Protein AF-A0AAN7YLG2-F1 (afdb_monomer)

Mean predicted aligned error: 19.2 Å

pLDDT: mean 77.47, std 20.06, range [34.66, 98.75]

Nearest PDB structures (foldseek):
  4ilo-assembly1_A  TM=5.551E-01  e=2.931E+00  Chlamydia trachomatis L2/434/Bu

Solvent-accessible surface area (backbone atoms only — not comparable to full-atom values): 15459 Å² total; per-residue (Å²): 133,87,78,90,86,78,90,78,84,81,77,83,76,79,80,82,81,79,81,80,80,81,82,79,80,79,80,84,79,82,72,85,85,77,83,86,80,83,92,84,79,81,92,75,80,91,76,75,97,70,80,76,79,64,82,71,73,72,73,70,76,74,70,76,75,78,56,57,77,83,60,94,83,73,70,44,75,84,63,73,81,58,55,71,70,58,52,49,56,44,71,73,31,65,69,59,50,52,51,41,60,69,34,84,91,46,34,61,68,35,60,55,50,46,47,66,59,45,50,60,54,50,52,50,50,51,53,49,51,53,50,51,52,53,51,50,54,49,52,52,49,51,50,53,53,52,50,54,51,50,53,53,50,51,51,51,52,51,52,50,52,52,49,51,51,52,51,49,60,67,43,46,66,72,30,74,66,41,46,47,52,52,50,53,49,56,30,53,54,37,52,51,49,45,51,46,56,51,50,52,61,65,68,68,68,74,89,73,52,73,66,57,52,57,52,46,52,54,50,50,54,53,50,50,52,52,33,50,55,44,49,54,50,47,53,36,44,78,71,58,73,57,66,98,78,129

InterPro domains:
  IPR009851 Modifier of rudimentary, Modr [PF07200] (80-225)
  IPR009851 Modifier of rudimentary, Modr [PS51314] (157-246)
  IPR037202 ESCRT assembly domain [SSF140111] (173-238)

Radius of gyration: 52.32 Å; Cα contacts (8 Å, |Δi|>4): 58; chains: 1; bounding box: 129×68×136 Å

Sequence (246 aa):
MSSSPGAGYQRAAPPPPPPPPPPPPPPKTSGPPLPPPTPGIHLHEAPELDASPAPRYEQQQHRPLQTPSIEPSWLPICLKDKNTADLHALLQTPELQVALLSNPKTTHPAIIASQTTFQPMVDTNISLSTTLLTQEQHLSRLRQETQSRLLSLKALEQQHRSKLSETENALSAFSPMALYQRLSAGVQEQENLVRGLEESWLQEGGVATEREVGEWVRRVRKEAGVEFLRREGLERWDEGRVGGWR

Structure (mmCIF, N/CA/C/O backbone):
data_AF-A0AAN7YLG2-F1
#
_entry.id   AF-A0AAN7YLG2-F1
#
loop_
_atom_site.group_PDB
_atom_site.id
_atom_site.type_symbol
_atom_site.label_atom_id
_atom_site.label_alt_id
_atom_site.label_comp_id
_atom_site.label_asym_id
_atom_site.label_entity_id
_atom_site.label_seq_id
_atom_site.pdbx_PDB_ins_code
_atom_site.Cartn_x
_atom_site.Cartn_y
_atom_site.Cartn_z
_atom_site.occupancy
_atom_site.B_iso_or_equiv
_atom_site.auth_seq_id
_atom_site.auth_comp_id
_atom_site.auth_asym_id
_atom_site.auth_atom_id
_atom_site.pdbx_PDB_model_num
ATOM 1 N N . MET A 1 1 ? -81.639 52.646 -5.144 1.00 38.78 1 MET A N 1
ATOM 2 C CA . MET A 1 1 ? -80.571 52.327 -6.116 1.00 38.78 1 MET A CA 1
ATOM 3 C C . MET A 1 1 ? -79.289 52.281 -5.299 1.00 38.78 1 MET A C 1
ATOM 5 O O . MET A 1 1 ? -78.914 53.312 -4.769 1.00 38.78 1 MET A O 1
ATOM 9 N N . SER A 1 2 ? -78.938 51.097 -4.790 1.00 40.25 2 SER A N 1
ATOM 10 C CA . SER A 1 2 ? -77.859 50.238 -5.333 1.00 40.25 2 SER A CA 1
ATOM 11 C C . SER A 1 2 ? -76.475 50.836 -5.043 1.00 40.25 2 SER A C 1
ATOM 13 O O . SER A 1 2 ? -76.264 51.990 -5.367 1.00 40.25 2 SER A O 1
ATOM 15 N N . SER A 1 3 ? -75.458 50.174 -4.500 1.00 39.25 3 SER A N 1
ATOM 16 C CA . SER A 1 3 ? -75.258 48.841 -3.932 1.00 39.25 3 SER A CA 1
ATOM 17 C C . SER A 1 3 ? -73.885 48.868 -3.242 1.00 39.25 3 SER A C 1
ATOM 19 O O . SER A 1 3 ? -72.936 49.366 -3.831 1.00 39.25 3 SER A O 1
ATOM 21 N N . SER A 1 4 ? -73.808 48.245 -2.066 1.00 44.00 4 SER A N 1
ATOM 22 C CA . SER A 1 4 ? -72.697 47.439 -1.535 1.00 44.00 4 SER A CA 1
ATOM 23 C C . SER A 1 4 ? -71.271 47.985 -1.270 1.00 44.00 4 SER A C 1
ATOM 25 O O . SER A 1 4 ? -70.846 48.995 -1.818 1.00 44.00 4 SER A O 1
ATOM 27 N N . PRO A 1 5 ? -70.538 47.284 -0.371 1.00 52.34 5 PRO A N 1
ATOM 28 C CA . PRO A 1 5 ? -69.480 47.809 0.490 1.00 52.34 5 PRO A CA 1
ATOM 29 C C . PRO A 1 5 ? -68.118 47.141 0.208 1.00 52.34 5 PRO A C 1
ATOM 31 O O . PRO A 1 5 ? -67.983 46.345 -0.717 1.00 52.34 5 PRO A O 1
ATOM 34 N N . GLY A 1 6 ? -67.140 47.358 1.091 1.00 39.44 6 GLY A N 1
ATOM 35 C CA . GLY A 1 6 ? -66.139 46.327 1.375 1.00 39.44 6 GLY A CA 1
ATOM 36 C C . GLY A 1 6 ? -64.708 46.825 1.360 1.00 39.44 6 GLY A C 1
ATOM 37 O O . GLY A 1 6 ? -64.084 46.948 0.312 1.00 39.44 6 GLY A O 1
ATOM 38 N N . ALA A 1 7 ? -64.186 47.050 2.563 1.00 47.12 7 ALA A N 1
ATOM 39 C CA . ALA A 1 7 ? -62.771 47.210 2.839 1.00 47.12 7 ALA A CA 1
ATOM 40 C C . ALA A 1 7 ? -61.975 46.012 2.287 1.00 47.12 7 ALA A C 1
ATOM 42 O O . ALA A 1 7 ? -62.089 44.887 2.774 1.00 47.12 7 ALA A O 1
ATOM 43 N N . GLY A 1 8 ? -61.171 46.271 1.257 1.00 40.06 8 GLY A N 1
ATOM 44 C CA . GLY A 1 8 ? -60.186 45.339 0.732 1.00 40.06 8 GLY A CA 1
ATOM 45 C C . GLY A 1 8 ? -58.906 45.408 1.556 1.00 40.06 8 GLY A C 1
ATOM 46 O O . GLY A 1 8 ? -58.161 46.381 1.491 1.00 40.06 8 GLY A O 1
ATOM 47 N N . TYR A 1 9 ? -58.666 44.356 2.329 1.00 43.31 9 TYR A N 1
ATOM 48 C CA . TYR A 1 9 ? -57.407 44.048 2.992 1.00 43.31 9 TYR A CA 1
ATOM 49 C C . TYR A 1 9 ? -56.236 44.055 1.992 1.00 43.31 9 TYR A C 1
ATOM 51 O O . TYR A 1 9 ? -56.159 43.176 1.135 1.00 43.31 9 TYR A O 1
ATOM 59 N N . GLN A 1 10 ? -55.267 44.959 2.151 1.00 44.00 10 GLN A N 1
ATOM 60 C CA . GLN A 1 10 ? -53.899 44.715 1.683 1.00 44.00 10 GLN A CA 1
ATOM 61 C C . GLN A 1 10 ? -53.003 44.450 2.890 1.00 44.00 10 GLN A C 1
ATOM 63 O O . GLN A 1 10 ? -52.549 45.335 3.608 1.00 44.00 10 GLN A O 1
ATOM 68 N N . ARG A 1 11 ? -52.832 43.151 3.117 1.00 40.72 11 ARG A N 1
ATOM 69 C CA . ARG A 1 11 ? -51.925 42.507 4.058 1.00 40.72 11 ARG A CA 1
ATOM 70 C C . ARG A 1 11 ? -50.499 43.010 3.816 1.00 40.72 11 ARG A C 1
ATOM 72 O O . ARG A 1 11 ? -49.947 42.790 2.741 1.00 40.72 11 ARG A O 1
ATOM 79 N N . ALA A 1 12 ? -49.916 43.658 4.821 1.00 49.72 12 ALA A N 1
ATOM 80 C CA . ALA A 1 12 ? -48.501 44.001 4.854 1.00 49.72 12 ALA A CA 1
ATOM 81 C C . ALA A 1 12 ? -47.654 42.733 4.646 1.00 49.72 12 ALA A C 1
ATOM 83 O O . ALA A 1 12 ? -47.757 41.775 5.417 1.00 49.72 12 ALA A O 1
ATOM 84 N N . ALA A 1 13 ? -46.850 42.712 3.584 1.00 49.12 13 ALA A N 1
ATOM 85 C CA . ALA A 1 13 ? -45.820 41.702 3.391 1.00 49.12 13 ALA A CA 1
ATOM 86 C C . ALA A 1 13 ? -44.626 42.039 4.307 1.00 49.12 13 ALA A C 1
ATOM 88 O O . ALA A 1 13 ? -44.197 43.196 4.318 1.00 49.12 13 ALA A O 1
ATOM 89 N N . PRO A 1 14 ? -44.090 41.087 5.091 1.00 61.62 14 PRO A N 1
ATOM 90 C CA . PRO A 1 14 ? -42.872 41.328 5.858 1.00 61.62 14 PRO A CA 1
ATOM 91 C C . PRO A 1 14 ? -41.670 41.484 4.905 1.00 61.62 14 PRO A C 1
ATOM 93 O O . PRO A 1 14 ? -41.654 40.852 3.844 1.00 61.62 14 PRO A O 1
ATOM 96 N N . PRO A 1 15 ? -40.665 42.313 5.248 1.00 67.69 15 PRO A N 1
ATOM 97 C CA . PRO A 1 15 ? -39.471 42.468 4.424 1.00 67.69 15 PRO A CA 1
ATOM 98 C C . PRO A 1 15 ? -38.687 41.143 4.328 1.00 67.69 15 PRO A C 1
ATOM 100 O O . PRO A 1 15 ? -38.710 40.349 5.274 1.00 67.69 15 PRO A O 1
ATOM 103 N N . PRO A 1 16 ? -37.996 40.884 3.202 1.00 68.00 16 PRO A N 1
ATOM 104 C CA . PRO A 1 16 ? -37.210 39.668 3.020 1.00 68.00 16 PRO A CA 1
ATOM 105 C C . PRO A 1 16 ? -36.044 39.592 4.026 1.00 68.00 16 PRO A C 1
ATOM 107 O O . PRO A 1 16 ? -35.475 40.629 4.380 1.00 68.00 16 PRO A O 1
ATOM 110 N N . PRO A 1 17 ? -35.667 38.383 4.486 1.00 68.44 17 PRO A N 1
ATOM 111 C CA . PRO A 1 17 ? -34.540 38.205 5.395 1.00 68.44 17 PRO A CA 1
ATOM 112 C C . PRO A 1 17 ? -33.204 38.555 4.710 1.00 68.44 17 PRO A C 1
ATOM 114 O O . PRO A 1 17 ? -33.068 38.363 3.497 1.00 68.44 17 PRO A O 1
ATOM 117 N N . PRO A 1 18 ? -32.209 39.057 5.466 1.00 70.62 18 PRO A N 1
ATOM 118 C CA . PRO A 1 18 ? -30.900 39.395 4.918 1.00 70.62 18 PRO A CA 1
ATOM 119 C C . PRO A 1 18 ? -30.157 38.146 4.406 1.00 70.62 18 PRO A C 1
ATOM 121 O O . PRO A 1 18 ? -30.365 37.047 4.930 1.00 70.62 18 PRO A O 1
ATOM 124 N N . PRO A 1 19 ? -29.281 38.297 3.393 1.00 71.12 19 PRO A N 1
ATOM 125 C CA . PRO A 1 19 ? -28.502 37.189 2.850 1.00 71.12 19 PRO A CA 1
ATOM 126 C C . PRO A 1 19 ? -27.539 36.602 3.901 1.00 71.12 19 PRO A C 1
ATOM 128 O O . PRO A 1 19 ? -27.043 37.339 4.758 1.00 71.12 19 PRO A O 1
ATOM 131 N N . PRO A 1 20 ? -27.252 35.286 3.842 1.00 65.00 20 PRO A N 1
ATOM 132 C CA . PRO A 1 20 ? -26.323 34.639 4.763 1.00 65.00 20 PRO A CA 1
ATOM 133 C C . PRO A 1 20 ? -24.888 35.175 4.592 1.00 65.00 20 PRO A C 1
ATOM 135 O O . PRO A 1 20 ? -24.499 35.541 3.478 1.00 65.00 20 PRO A O 1
ATOM 138 N N . PRO A 1 21 ? -24.080 35.214 5.671 1.00 64.12 21 PRO A N 1
ATOM 139 C CA . PRO A 1 21 ? -22.691 35.656 5.598 1.00 64.12 21 PRO A CA 1
ATOM 140 C C . PRO A 1 21 ? -21.833 34.695 4.752 1.00 64.12 21 PRO A C 1
ATOM 142 O O . PRO A 1 21 ? -22.119 33.494 4.703 1.00 64.12 21 PRO A O 1
ATOM 145 N N . PRO A 1 22 ? -20.770 35.198 4.093 1.00 66.50 22 PRO A N 1
ATOM 146 C CA . PRO A 1 22 ? -19.870 34.369 3.297 1.00 66.50 22 PRO A CA 1
ATOM 147 C C . PRO A 1 22 ? -19.126 33.340 4.168 1.00 66.50 22 PRO A C 1
ATOM 149 O O . PRO A 1 22 ? -18.851 33.612 5.342 1.00 66.50 22 PRO A O 1
ATOM 152 N N . PRO A 1 23 ? -18.776 32.163 3.612 1.00 61.16 23 PRO A N 1
ATOM 153 C CA . PRO A 1 23 ? -18.066 31.126 4.351 1.00 61.16 23 PRO A CA 1
ATOM 154 C C . PRO A 1 23 ? -16.658 31.591 4.766 1.00 61.16 23 PRO A C 1
ATOM 156 O O . PRO A 1 23 ? -16.015 32.345 4.028 1.00 61.16 23 PRO A O 1
ATOM 159 N N . PRO A 1 24 ? -16.152 31.143 5.931 1.00 60.41 24 PRO A N 1
ATOM 160 C CA . PRO A 1 24 ? -14.818 31.501 6.398 1.00 60.41 24 PRO A CA 1
ATOM 161 C C . PRO A 1 24 ? -13.726 30.933 5.471 1.00 60.41 24 PRO A C 1
ATOM 163 O O . PRO A 1 24 ? -13.902 29.852 4.900 1.00 60.41 24 PRO A O 1
ATOM 166 N N . PRO A 1 25 ? -12.583 31.631 5.321 1.00 63.41 25 PRO A N 1
ATOM 167 C CA . PRO A 1 25 ? -11.466 31.143 4.518 1.00 63.41 25 PRO A CA 1
ATOM 168 C C . PRO A 1 25 ? -10.885 29.846 5.112 1.00 63.41 25 PRO A C 1
ATOM 170 O O . PRO A 1 25 ? -10.888 29.677 6.335 1.00 63.41 25 PRO A O 1
ATOM 173 N N . PRO A 1 26 ? -10.363 28.928 4.274 1.00 56.09 26 PRO A N 1
ATOM 174 C CA . PRO A 1 26 ? -9.831 27.657 4.747 1.00 56.09 26 PRO A CA 1
ATOM 175 C C . PRO A 1 26 ? -8.627 27.865 5.684 1.00 56.09 26 PRO A C 1
ATOM 177 O O . PRO A 1 26 ? -7.827 28.785 5.471 1.00 56.09 26 PRO A O 1
ATOM 180 N N . PRO A 1 27 ? -8.461 27.013 6.713 1.00 44.78 27 PRO A N 1
ATOM 181 C CA . PRO A 1 27 ? -7.340 27.108 7.636 1.00 44.78 27 PRO A CA 1
ATOM 182 C C . PRO A 1 27 ? -6.016 26.885 6.898 1.00 44.78 27 PRO A C 1
ATOM 184 O O . PRO A 1 27 ? -5.854 25.938 6.126 1.00 44.78 27 PRO A O 1
ATOM 187 N N . LYS A 1 28 ? -5.050 27.772 7.158 1.00 50.91 28 LYS A N 1
ATOM 188 C CA . LYS A 1 28 ? -3.672 27.666 6.670 1.00 50.91 28 LYS A CA 1
ATOM 189 C C . LYS A 1 28 ? -3.035 26.417 7.282 1.00 50.91 28 LYS A C 1
ATOM 191 O O . LYS A 1 28 ? -2.582 26.447 8.423 1.00 50.91 28 LYS A O 1
ATOM 196 N N . THR A 1 29 ? -3.018 25.319 6.534 1.00 43.22 29 THR A N 1
ATOM 197 C CA . THR A 1 29 ? -2.244 24.135 6.905 1.00 43.22 29 THR A CA 1
ATOM 198 C C . THR A 1 29 ? -0.760 24.443 6.706 1.00 43.22 29 THR A C 1
ATOM 200 O O . THR A 1 29 ? -0.257 24.601 5.595 1.00 43.22 29 THR A O 1
ATOM 203 N N . SER A 1 30 ? -0.081 24.649 7.828 1.00 44.56 30 SER A N 1
ATOM 204 C CA . SER A 1 30 ? 1.364 24.802 7.937 1.00 44.56 30 SER A CA 1
ATOM 205 C C . SER A 1 30 ? 2.014 23.434 7.711 1.00 44.56 30 SER A C 1
ATOM 207 O O . SER A 1 30 ? 2.113 22.633 8.639 1.00 44.56 30 SER A O 1
ATOM 209 N N . GLY A 1 31 ? 2.440 23.154 6.478 1.00 52.03 31 GLY A N 1
ATOM 210 C CA . GLY A 1 31 ? 3.348 22.042 6.184 1.00 52.03 31 GLY A CA 1
ATOM 211 C C . GLY A 1 31 ? 4.774 22.294 6.715 1.00 52.03 31 GLY A C 1
ATOM 212 O O . GLY A 1 31 ? 5.087 23.422 7.099 1.00 52.03 31 GLY A O 1
ATOM 213 N N . PRO A 1 32 ? 5.647 21.268 6.755 1.00 49.12 32 PRO A N 1
ATOM 214 C CA . PRO A 1 32 ? 7.014 21.385 7.276 1.00 49.12 32 PRO A CA 1
ATOM 215 C C . PRO A 1 32 ? 7.862 22.391 6.472 1.00 49.12 32 PRO A C 1
ATOM 217 O O . PRO A 1 32 ? 7.620 22.556 5.273 1.00 49.12 32 PRO A O 1
ATOM 220 N N . PRO A 1 33 ? 8.862 23.053 7.091 1.00 46.66 33 PRO A N 1
ATOM 221 C CA . PRO A 1 33 ? 9.597 24.146 6.459 1.00 46.66 33 PRO A CA 1
ATOM 222 C C . PRO A 1 33 ? 10.444 23.671 5.270 1.00 46.66 33 PRO A C 1
ATOM 224 O O . PRO A 1 33 ? 11.117 22.642 5.335 1.00 46.66 33 PRO A O 1
ATOM 227 N N . LEU A 1 34 ? 10.424 24.459 4.190 1.00 52.56 34 LEU A N 1
ATOM 228 C CA . LEU A 1 34 ? 11.332 24.324 3.050 1.00 52.56 34 LEU A CA 1
ATOM 229 C C . LEU A 1 34 ? 12.781 24.673 3.461 1.00 52.56 34 LEU A C 1
ATOM 231 O O . LEU A 1 34 ? 12.977 25.514 4.342 1.00 52.56 34 LEU A O 1
ATOM 235 N N . PRO A 1 35 ? 13.801 24.076 2.811 1.00 55.94 35 PRO A N 1
ATOM 236 C CA . PRO A 1 35 ? 15.202 24.436 3.028 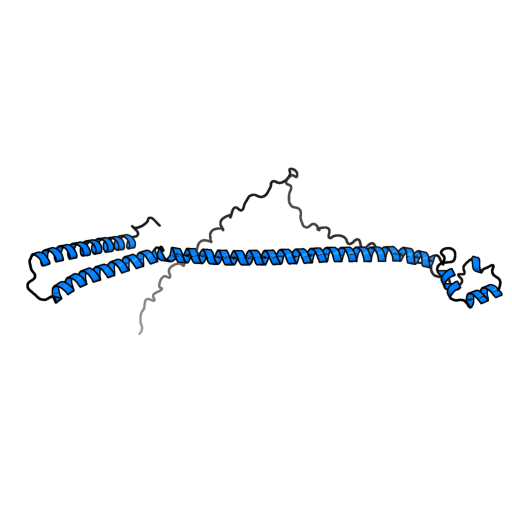1.00 55.94 35 PRO A CA 1
ATOM 237 C C . PRO A 1 35 ? 15.504 25.883 2.573 1.00 55.94 35 PRO A C 1
ATOM 239 O O . PRO A 1 35 ? 14.819 26.405 1.690 1.00 55.94 35 PRO A O 1
ATOM 242 N N . PRO A 1 36 ? 16.518 26.545 3.167 1.00 56.00 36 PRO A N 1
ATOM 243 C CA . PRO A 1 36 ? 16.783 27.970 2.961 1.00 56.00 36 PRO A CA 1
ATOM 244 C C . PRO A 1 36 ? 17.316 28.286 1.548 1.00 56.00 36 PRO A C 1
ATOM 246 O O . PRO A 1 36 ? 18.103 27.503 1.011 1.00 56.00 36 PRO A O 1
ATOM 249 N N . PRO A 1 37 ? 16.950 29.442 0.956 1.00 48.50 37 PRO A N 1
ATOM 250 C CA . PRO A 1 37 ? 17.496 29.894 -0.319 1.00 48.50 37 PRO A CA 1
ATOM 251 C C . PRO A 1 37 ? 18.879 30.538 -0.139 1.00 48.50 37 PRO A C 1
ATOM 253 O O . PRO A 1 37 ? 19.145 31.247 0.832 1.00 48.50 37 PRO A O 1
ATOM 256 N N . THR A 1 38 ? 19.763 30.295 -1.103 1.00 47.09 38 THR A N 1
ATOM 257 C CA . THR A 1 38 ? 21.082 30.926 -1.234 1.00 47.09 38 THR A CA 1
ATOM 258 C C . THR A 1 38 ? 20.952 32.445 -1.444 1.00 47.09 38 THR A C 1
ATOM 260 O O . THR A 1 38 ? 20.038 32.890 -2.140 1.00 47.09 38 THR A O 1
ATOM 263 N N . PRO A 1 39 ? 21.843 33.268 -0.860 1.00 42.31 39 PRO A N 1
ATOM 264 C CA . PRO A 1 39 ? 21.700 34.717 -0.880 1.00 42.31 39 PRO A CA 1
ATOM 265 C C . PRO A 1 39 ? 22.142 35.313 -2.218 1.00 42.31 39 PRO A C 1
ATOM 267 O O . PRO A 1 39 ? 23.291 35.165 -2.632 1.00 42.31 39 PRO A O 1
ATOM 270 N N . GLY A 1 40 ? 21.231 36.058 -2.838 1.00 45.44 40 GLY A N 1
ATOM 271 C CA . GLY A 1 40 ? 21.539 36.990 -3.914 1.00 45.44 40 GLY A CA 1
ATOM 272 C C . GLY A 1 40 ? 20.495 36.963 -5.016 1.00 45.44 40 GLY A C 1
ATOM 273 O O . GLY A 1 40 ? 20.588 36.139 -5.913 1.00 45.44 40 GLY A O 1
ATOM 274 N N . ILE A 1 41 ? 19.518 37.868 -4.942 1.00 37.78 41 ILE A N 1
ATOM 275 C CA . ILE A 1 41 ? 19.153 38.820 -6.006 1.00 37.78 41 ILE A CA 1
ATOM 276 C C . ILE A 1 41 ? 17.940 39.629 -5.519 1.00 37.78 41 ILE A C 1
ATOM 278 O O . ILE A 1 41 ? 16.966 39.101 -4.987 1.00 37.78 41 ILE A O 1
ATOM 282 N N . HIS A 1 42 ? 18.084 40.944 -5.644 1.00 37.59 42 HIS A N 1
ATOM 283 C CA . HIS A 1 42 ? 17.130 41.979 -5.278 1.00 37.59 42 HIS A CA 1
ATOM 284 C C . HIS A 1 42 ? 15.776 41.834 -5.992 1.00 37.59 42 HIS A C 1
ATOM 286 O O . HIS A 1 42 ? 15.712 41.513 -7.174 1.00 37.59 42 HIS A O 1
ATOM 292 N N . LEU A 1 43 ? 14.716 42.189 -5.262 1.00 40.84 43 LEU A N 1
ATOM 293 C CA . LEU A 1 43 ? 13.399 42.573 -5.772 1.00 40.84 43 LEU A CA 1
ATOM 294 C C . LEU A 1 43 ? 13.532 43.649 -6.859 1.00 40.84 43 LEU A C 1
ATOM 296 O O . LEU A 1 43 ? 14.071 44.711 -6.555 1.00 40.84 43 LEU A O 1
ATOM 300 N N . HIS A 1 44 ? 12.990 43.405 -8.054 1.00 35.81 44 HIS A N 1
ATOM 301 C CA . HIS A 1 44 ? 12.415 44.422 -8.941 1.00 35.81 44 HIS A CA 1
ATOM 302 C C . HIS A 1 44 ? 11.244 43.799 -9.716 1.00 35.81 44 HIS A C 1
ATOM 304 O O . HIS A 1 44 ? 11.361 42.703 -10.254 1.00 35.81 44 HIS A O 1
ATOM 310 N N . GLU A 1 45 ? 10.119 44.507 -9.639 1.00 35.12 45 GLU A N 1
ATOM 311 C CA . GLU A 1 45 ? 9.072 44.734 -10.642 1.00 35.12 45 GLU A CA 1
ATOM 312 C C . GLU A 1 45 ? 8.877 43.738 -11.795 1.00 35.12 45 GLU A C 1
ATOM 314 O O . GLU A 1 45 ? 9.793 43.385 -12.531 1.00 35.12 45 GLU A O 1
ATOM 319 N N . ALA A 1 46 ? 7.613 43.355 -11.986 1.00 44.69 46 ALA A N 1
ATOM 320 C CA . ALA A 1 46 ? 7.139 42.543 -13.097 1.00 44.69 46 ALA A CA 1
ATOM 321 C C . ALA A 1 46 ? 7.561 43.102 -14.468 1.00 44.69 46 ALA A C 1
ATOM 323 O O . ALA A 1 46 ? 7.386 44.296 -14.714 1.00 44.69 46 ALA A O 1
ATOM 324 N N . PRO A 1 47 ? 7.968 42.220 -15.395 1.00 39.41 47 PRO A N 1
ATOM 325 C CA . PRO A 1 47 ? 7.792 42.471 -16.814 1.00 39.41 47 PRO A CA 1
ATOM 326 C C . PRO A 1 47 ? 6.820 41.470 -17.442 1.00 39.41 47 PRO A C 1
ATOM 328 O O . PRO A 1 47 ? 6.761 40.286 -17.102 1.00 39.41 47 PRO A O 1
ATOM 331 N N . GLU A 1 48 ? 6.057 42.027 -18.369 1.00 34.66 48 GLU A N 1
ATOM 332 C CA . GLU A 1 48 ? 5.245 41.399 -19.396 1.00 34.66 48 GLU A CA 1
ATOM 333 C C . GLU A 1 48 ? 5.876 40.154 -20.037 1.00 34.66 48 GLU A C 1
ATOM 335 O O . GLU A 1 48 ? 7.092 40.029 -20.135 1.00 34.66 48 GLU A O 1
ATOM 340 N N . LEU A 1 49 ? 4.986 39.276 -20.521 1.00 47.66 49 LEU A N 1
ATOM 341 C CA . LEU A 1 49 ? 5.121 38.474 -21.744 1.00 47.66 49 LEU A CA 1
ATOM 342 C C . LEU A 1 49 ? 6.501 38.560 -22.415 1.00 47.66 49 LEU A C 1
ATOM 344 O O . LEU A 1 49 ? 6.697 39.371 -23.317 1.00 47.66 49 LEU A O 1
ATOM 348 N N . ASP A 1 50 ? 7.416 37.670 -22.044 1.00 34.97 50 ASP A N 1
ATOM 349 C CA . ASP A 1 50 ? 8.573 37.404 -22.886 1.00 34.97 50 ASP A CA 1
ATOM 350 C C . ASP A 1 50 ? 8.826 35.907 -23.012 1.00 34.97 50 ASP A C 1
ATOM 352 O O . ASP A 1 50 ? 8.634 35.098 -22.098 1.00 34.97 50 ASP A O 1
ATOM 356 N N . ALA A 1 51 ? 9.161 35.556 -24.240 1.00 41.75 51 ALA A N 1
ATOM 357 C CA . ALA A 1 51 ? 9.300 34.223 -24.752 1.00 41.75 51 ALA A CA 1
ATOM 358 C C . ALA A 1 51 ? 10.290 33.420 -23.905 1.00 41.75 51 ALA A C 1
ATOM 360 O O . ALA A 1 51 ? 11.477 33.732 -23.824 1.00 41.75 51 ALA A O 1
ATOM 361 N N . SER A 1 52 ? 9.828 32.298 -23.350 1.00 38.66 52 SER A N 1
ATOM 362 C CA . SER A 1 52 ? 10.760 31.212 -23.061 1.00 38.66 52 SER A CA 1
ATOM 363 C C . SER A 1 52 ? 11.458 30.862 -24.378 1.00 38.66 52 SER A C 1
ATOM 365 O O . SER A 1 52 ? 10.753 30.582 -25.356 1.00 38.66 52 SER A O 1
ATOM 367 N N . PRO A 1 53 ? 12.801 30.869 -24.454 1.00 42.38 53 PRO A N 1
ATOM 368 C CA . PRO A 1 53 ? 13.471 30.307 -25.603 1.00 42.38 53 PRO A CA 1
ATOM 369 C C . PRO A 1 53 ? 13.136 28.820 -25.572 1.00 42.38 53 PRO A C 1
ATOM 371 O O . PRO A 1 53 ? 13.692 28.048 -24.791 1.00 42.38 53 PRO A O 1
ATOM 374 N N . ALA A 1 54 ? 12.184 28.413 -26.416 1.00 40.75 54 ALA A N 1
ATOM 375 C CA . ALA A 1 54 ? 12.132 27.044 -26.886 1.00 40.75 54 ALA A CA 1
ATOM 376 C C . ALA A 1 54 ? 13.574 26.646 -27.228 1.00 40.75 54 ALA A C 1
ATOM 378 O O . ALA A 1 54 ? 14.308 27.502 -27.744 1.00 40.75 54 ALA A O 1
ATOM 379 N N . PRO A 1 55 ? 14.016 25.401 -26.965 1.00 40.91 55 PRO A N 1
ATOM 380 C CA . PRO A 1 55 ? 15.237 24.947 -27.590 1.00 40.91 55 PRO A CA 1
ATOM 381 C C . PRO A 1 55 ? 15.016 25.196 -29.077 1.00 40.91 55 PRO A C 1
ATOM 383 O O . PRO A 1 55 ? 14.156 24.578 -29.710 1.00 40.91 55 PRO A O 1
ATOM 386 N N . ARG A 1 56 ? 15.733 26.187 -29.619 1.00 39.19 56 ARG A N 1
ATOM 387 C CA . ARG A 1 56 ? 16.013 26.227 -31.034 1.00 39.19 56 ARG A CA 1
ATOM 388 C C . ARG A 1 56 ? 16.646 24.866 -31.240 1.00 39.19 56 ARG A C 1
ATOM 390 O O . ARG A 1 56 ? 17.808 24.656 -30.908 1.00 39.19 56 ARG A O 1
ATOM 397 N N . TYR A 1 57 ? 15.862 23.930 -31.760 1.00 41.72 57 TYR A N 1
ATOM 398 C CA . TYR A 1 57 ? 16.378 23.076 -32.796 1.00 41.72 57 TYR A CA 1
ATOM 399 C C . TYR A 1 57 ? 16.986 24.088 -33.756 1.00 41.72 57 TYR A C 1
ATOM 401 O O . TYR A 1 57 ? 16.277 24.754 -34.513 1.00 41.72 57 TYR A O 1
ATOM 409 N N . GLU A 1 58 ? 18.284 24.348 -33.596 1.00 42.94 58 GLU A N 1
ATOM 410 C CA . GLU A 1 58 ? 19.079 24.805 -34.701 1.00 42.94 58 GLU A CA 1
ATOM 411 C C . GLU A 1 58 ? 18.831 23.713 -35.720 1.00 42.94 58 GLU A C 1
ATOM 413 O O . GLU A 1 58 ? 19.418 22.634 -35.698 1.00 42.94 58 GLU A O 1
ATOM 418 N N . GLN A 1 59 ? 17.840 23.976 -36.562 1.00 44.28 59 GLN A N 1
ATOM 419 C CA . GLN A 1 59 ? 17.791 23.493 -37.904 1.00 44.28 59 GLN A CA 1
ATOM 420 C C . GLN A 1 59 ? 19.104 24.017 -38.463 1.00 44.28 59 GLN A C 1
ATOM 422 O O . GLN A 1 59 ? 19.171 25.125 -38.993 1.00 44.28 59 GLN A O 1
ATOM 427 N N . GLN A 1 60 ? 20.183 23.275 -38.186 1.00 50.88 60 GLN A N 1
ATOM 428 C CA . GLN A 1 60 ? 21.433 23.379 -38.885 1.00 50.88 60 GLN A CA 1
ATOM 429 C C . GLN A 1 60 ? 20.966 23.242 -40.313 1.00 50.88 60 GLN A C 1
ATOM 431 O O . GLN A 1 60 ? 20.529 22.183 -40.757 1.00 50.88 60 GLN A O 1
ATOM 436 N N . GLN A 1 61 ? 20.871 24.387 -40.978 1.00 47.84 61 GLN A N 1
ATOM 437 C CA . GLN A 1 61 ? 20.694 24.449 -42.399 1.00 47.84 61 GLN A CA 1
ATOM 438 C C . GLN A 1 61 ? 21.940 23.742 -42.899 1.00 47.84 61 GLN A C 1
ATOM 440 O O . GLN A 1 61 ? 23.014 24.338 -42.981 1.00 47.84 61 GLN A O 1
ATOM 445 N N . HIS A 1 62 ? 21.817 22.434 -43.118 1.00 50.97 62 HIS A N 1
ATOM 446 C CA . HIS A 1 62 ? 22.757 21.655 -43.881 1.00 50.97 62 HIS A CA 1
ATOM 447 C C . HIS A 1 62 ? 22.742 22.342 -45.238 1.00 50.97 62 HIS A C 1
ATOM 449 O O . HIS A 1 62 ? 21.897 22.051 -46.081 1.00 50.97 62 HIS A O 1
ATOM 455 N N . ARG A 1 63 ? 23.600 23.351 -45.419 1.00 50.34 63 ARG A N 1
ATOM 456 C CA . ARG A 1 63 ? 23.923 23.860 -46.739 1.00 50.34 63 ARG A CA 1
ATOM 457 C C . ARG A 1 63 ? 24.355 22.603 -47.484 1.00 50.34 63 ARG A C 1
ATOM 459 O O . ARG A 1 63 ? 25.345 22.007 -47.053 1.00 50.34 63 ARG A O 1
ATOM 466 N N . PRO A 1 64 ? 23.625 22.147 -48.515 1.00 51.38 64 PRO A N 1
ATOM 467 C CA . PRO A 1 64 ? 24.115 21.036 -49.298 1.00 51.38 64 PRO A CA 1
ATOM 468 C C . PRO A 1 64 ? 25.450 21.516 -49.858 1.00 51.38 64 PRO A C 1
ATOM 470 O O . PRO A 1 64 ? 25.493 22.471 -50.639 1.00 51.38 64 PRO A O 1
ATOM 473 N N . LEU A 1 65 ? 26.557 20.939 -49.381 1.00 56.16 65 LEU A N 1
ATOM 474 C CA . LEU A 1 65 ? 27.808 21.057 -50.105 1.00 56.16 65 LEU A CA 1
ATOM 475 C C . LEU A 1 65 ? 27.479 20.505 -51.487 1.00 56.16 65 LEU A C 1
ATOM 477 O O . LEU A 1 65 ? 27.086 19.347 -51.606 1.00 56.16 65 LEU A O 1
ATOM 481 N N . GLN A 1 66 ? 27.511 21.374 -52.497 1.00 58.12 66 GLN A N 1
ATOM 482 C CA . GLN A 1 66 ? 27.247 20.995 -53.876 1.00 58.12 66 GLN A CA 1
ATOM 483 C C . GLN A 1 66 ? 28.192 19.846 -54.209 1.00 58.12 66 GLN A C 1
ATOM 485 O O . GLN A 1 66 ? 29.400 20.051 -54.331 1.00 58.12 66 GLN A O 1
ATOM 490 N N . THR A 1 67 ? 27.662 18.626 -54.301 1.00 60.78 67 THR A N 1
ATOM 491 C CA . THR A 1 67 ? 28.428 17.512 -54.842 1.00 60.78 67 THR A CA 1
ATOM 492 C C . THR A 1 67 ? 28.790 17.912 -56.265 1.00 60.78 67 THR A C 1
ATOM 494 O O . THR A 1 67 ? 27.874 18.230 -57.031 1.00 60.78 67 THR A O 1
ATOM 497 N N . PRO A 1 68 ? 30.084 17.973 -56.623 1.00 64.38 68 PRO A N 1
ATOM 498 C CA . PRO A 1 68 ? 30.468 18.374 -57.965 1.00 64.38 68 PRO A CA 1
ATOM 499 C C . PRO A 1 68 ? 29.778 17.448 -58.967 1.00 64.38 68 PRO A C 1
ATOM 501 O O . PRO A 1 68 ? 29.768 16.229 -58.780 1.00 64.38 68 PRO A O 1
ATOM 504 N N . SER A 1 69 ? 29.153 18.041 -59.986 1.00 67.38 69 SER A N 1
ATOM 505 C CA . SER A 1 69 ? 28.470 17.291 -61.041 1.00 67.38 69 SER A CA 1
ATOM 506 C C . SER A 1 69 ? 29.456 16.314 -61.678 1.00 67.38 69 SER A C 1
ATOM 508 O O . SER A 1 69 ? 30.610 16.663 -61.927 1.00 67.38 69 SER A O 1
ATOM 510 N N . ILE A 1 70 ? 29.025 15.073 -61.893 1.00 66.50 70 ILE A N 1
ATOM 511 C CA . ILE A 1 70 ? 29.855 14.072 -62.561 1.00 66.50 70 ILE A CA 1
ATOM 512 C C . ILE A 1 70 ? 29.860 14.436 -64.044 1.00 66.50 70 ILE A C 1
ATOM 514 O O . ILE A 1 70 ? 28.865 14.241 -64.739 1.00 66.50 70 ILE A O 1
ATOM 518 N N . GLU A 1 71 ? 30.967 14.999 -64.518 1.00 71.12 71 GLU A N 1
ATOM 519 C CA . GLU A 1 71 ? 31.152 15.265 -65.942 1.00 71.12 71 GLU A CA 1
ATOM 520 C C . GLU A 1 71 ? 31.197 13.932 -66.714 1.00 71.12 71 GLU A C 1
ATOM 522 O O . GLU A 1 71 ? 31.943 13.026 -66.324 1.00 71.12 71 GLU A O 1
ATOM 527 N N . PRO A 1 72 ? 30.454 13.787 -67.828 1.00 68.69 72 PRO A N 1
ATOM 528 C CA . PRO A 1 72 ? 30.360 12.526 -68.570 1.00 68.69 72 PRO A CA 1
ATOM 529 C C . PRO A 1 72 ? 31.685 12.094 -69.221 1.00 68.69 72 PRO A C 1
ATOM 531 O O . PRO A 1 72 ? 31.822 10.947 -69.636 1.00 68.69 72 PRO A O 1
ATOM 534 N N . SER A 1 73 ? 32.673 12.990 -69.308 1.00 69.38 73 SER A N 1
ATOM 535 C CA . SER A 1 73 ? 34.004 12.728 -69.868 1.00 69.38 73 SER A CA 1
ATOM 536 C C . SER A 1 73 ? 35.085 12.481 -68.810 1.00 69.38 73 SER A C 1
ATOM 538 O O . SER A 1 73 ? 36.277 12.521 -69.130 1.00 69.38 73 SER A O 1
ATOM 540 N N . TRP A 1 74 ? 34.720 12.301 -67.538 1.00 76.62 74 TRP A N 1
ATOM 541 C CA . TRP A 1 74 ? 35.715 12.088 -66.494 1.00 76.62 74 TRP A CA 1
ATOM 542 C C . TRP A 1 74 ? 36.303 10.672 -66.552 1.00 76.62 74 TRP A C 1
ATOM 544 O O . TRP A 1 74 ? 35.585 9.674 -66.520 1.00 76.62 74 TRP A O 1
ATOM 554 N N . LEU A 1 75 ? 37.635 10.597 -66.590 1.00 78.06 75 LEU A N 1
ATOM 555 C CA . LEU A 1 75 ? 38.398 9.356 -66.519 1.00 78.06 75 LEU A CA 1
ATOM 556 C C . LEU A 1 75 ? 39.593 9.548 -65.569 1.00 78.06 75 LEU A C 1
ATOM 558 O O . LEU A 1 75 ? 40.262 10.590 -65.647 1.00 78.06 75 LEU A O 1
ATOM 562 N N . PRO A 1 76 ? 39.905 8.566 -64.703 1.00 80.44 76 PRO A N 1
ATOM 563 C CA . PRO A 1 76 ? 41.095 8.600 -63.862 1.00 80.44 76 PRO A CA 1
ATOM 564 C C . PRO A 1 76 ? 42.364 8.833 -64.688 1.00 80.44 76 PRO A C 1
ATOM 566 O O . PRO A 1 76 ? 42.559 8.226 -65.740 1.00 80.44 76 PRO A O 1
ATOM 569 N N . ILE A 1 77 ? 43.258 9.695 -64.201 1.00 76.81 77 ILE A N 1
ATOM 570 C CA . ILE A 1 77 ? 44.478 10.095 -64.928 1.00 76.81 77 ILE A CA 1
ATOM 571 C C . ILE A 1 77 ? 45.362 8.874 -65.237 1.00 76.81 77 ILE A C 1
ATOM 573 O O . ILE A 1 77 ? 45.940 8.789 -66.312 1.00 76.81 77 ILE A O 1
ATOM 577 N N . CYS A 1 78 ? 45.367 7.869 -64.357 1.00 74.00 78 CYS A N 1
ATOM 578 C CA . CYS A 1 78 ? 46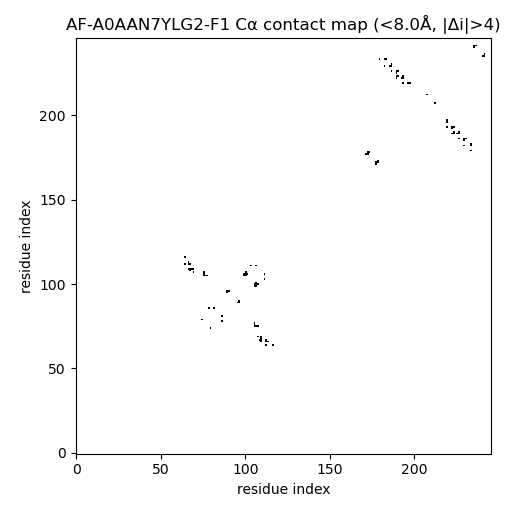.092 6.610 -64.542 1.00 74.00 78 CYS A CA 1
ATOM 579 C C . CYS A 1 78 ? 45.569 5.721 -65.685 1.00 74.00 78 CYS A C 1
ATOM 581 O O . CYS A 1 78 ? 46.239 4.755 -66.048 1.00 74.00 78 CYS A O 1
ATOM 583 N N . LEU A 1 79 ? 44.379 6.004 -66.225 1.00 74.50 79 LEU A N 1
ATOM 584 C CA . LEU A 1 79 ? 43.811 5.293 -67.371 1.00 74.50 79 LEU A CA 1
ATOM 585 C C . LEU A 1 79 ? 44.094 5.999 -68.701 1.00 74.50 79 LEU A C 1
ATOM 587 O O . LEU A 1 79 ? 43.896 5.386 -69.745 1.00 74.50 79 LEU A O 1
ATOM 591 N N . LYS A 1 80 ? 44.576 7.250 -68.677 1.00 78.88 80 LYS A N 1
ATOM 592 C CA . LYS A 1 80 ? 44.881 8.014 -69.896 1.00 78.88 80 LYS A CA 1
ATOM 593 C C . LYS A 1 80 ? 46.119 7.488 -70.631 1.00 78.88 80 LYS A C 1
ATOM 595 O O . LYS A 1 80 ? 46.160 7.565 -71.852 1.00 78.88 80 LYS A O 1
ATOM 600 N N . ASP A 1 81 ? 47.065 6.889 -69.906 1.00 79.56 81 ASP A N 1
ATOM 601 C CA . ASP A 1 81 ? 48.363 6.446 -70.440 1.00 79.56 81 ASP A CA 1
ATOM 602 C C . ASP A 1 81 ? 48.439 4.928 -70.723 1.00 79.56 81 ASP A C 1
ATOM 604 O O . ASP A 1 81 ? 49.519 4.384 -70.954 1.00 79.56 81 ASP A O 1
ATOM 608 N N . LYS A 1 82 ? 47.311 4.202 -70.665 1.00 80.38 82 LYS A N 1
ATOM 609 C CA . LYS A 1 82 ? 47.274 2.731 -70.802 1.00 80.38 82 LYS A CA 1
ATOM 610 C C . LYS A 1 82 ? 47.042 2.269 -72.243 1.00 80.38 82 LYS A C 1
ATOM 612 O O . LYS A 1 82 ? 46.344 2.918 -73.016 1.00 80.38 82 LYS A O 1
ATOM 617 N N . ASN A 1 83 ? 47.588 1.098 -72.585 1.00 86.19 83 ASN A N 1
ATOM 618 C CA . ASN A 1 83 ? 47.401 0.472 -73.895 1.00 86.19 83 ASN A CA 1
ATOM 619 C C . ASN A 1 83 ? 45.959 -0.054 -74.072 1.00 86.19 83 ASN A C 1
ATOM 621 O O . ASN A 1 83 ? 45.301 -0.461 -73.117 1.00 86.19 83 ASN A O 1
ATOM 625 N N . THR A 1 84 ? 45.484 -0.101 -75.316 1.00 81.44 84 THR A N 1
ATOM 626 C CA . THR A 1 84 ? 44.146 -0.581 -75.711 1.00 81.44 84 THR A CA 1
ATOM 627 C C . THR A 1 84 ? 43.846 -2.010 -75.249 1.00 81.44 84 THR A C 1
ATOM 629 O O . THR A 1 84 ? 42.723 -2.289 -74.833 1.00 81.44 84 THR A O 1
ATOM 632 N N . ALA A 1 85 ? 44.848 -2.896 -75.241 1.00 82.12 85 ALA A N 1
ATOM 633 C CA . ALA A 1 85 ? 44.716 -4.255 -74.713 1.00 82.12 85 ALA A CA 1
ATOM 634 C C . ALA A 1 85 ? 44.430 -4.273 -73.196 1.00 82.12 85 ALA A C 1
ATOM 636 O O . ALA A 1 85 ? 43.565 -5.021 -72.739 1.00 82.12 85 ALA A O 1
ATOM 637 N N . ASP A 1 86 ? 45.087 -3.395 -72.430 1.00 79.56 86 ASP A N 1
ATOM 638 C CA . ASP A 1 86 ? 44.903 -3.286 -70.977 1.00 79.56 86 ASP A CA 1
ATOM 639 C C . ASP A 1 86 ? 43.553 -2.648 -70.626 1.00 79.56 86 ASP A C 1
ATOM 641 O O . ASP A 1 86 ? 42.901 -3.057 -69.667 1.00 79.56 86 ASP A O 1
ATOM 645 N N . LEU A 1 87 ? 43.102 -1.666 -71.416 1.00 82.00 87 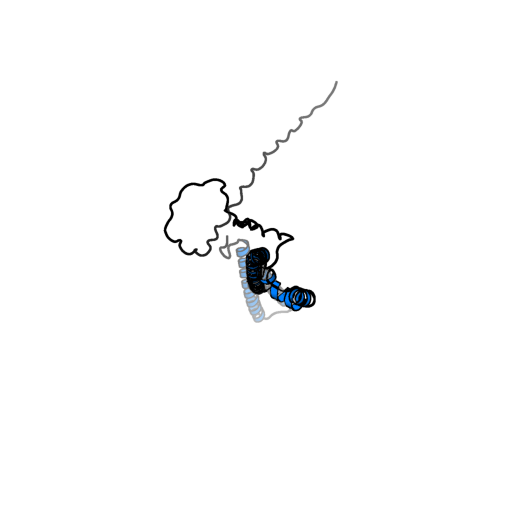LEU A N 1
ATOM 646 C CA . LEU A 1 87 ? 41.770 -1.069 -71.266 1.00 82.00 87 LEU A CA 1
ATOM 647 C C . LEU A 1 87 ? 40.662 -2.087 -71.558 1.00 82.00 87 LEU A C 1
ATOM 649 O O . LEU A 1 87 ? 39.656 -2.111 -70.852 1.00 82.00 87 LEU A O 1
ATOM 653 N N . HIS A 1 88 ? 40.858 -2.961 -72.547 1.00 82.88 88 HIS A N 1
ATOM 654 C CA . HIS A 1 88 ? 39.917 -4.037 -72.847 1.00 82.88 88 HIS A CA 1
ATOM 655 C C . HIS A 1 88 ? 39.851 -5.066 -71.710 1.00 82.88 88 HIS A C 1
ATOM 657 O O . HIS A 1 88 ? 38.760 -5.409 -71.262 1.00 82.88 88 HIS A O 1
ATOM 663 N N . ALA A 1 89 ? 40.999 -5.490 -71.172 1.00 82.44 89 ALA A N 1
ATOM 664 C CA . ALA A 1 89 ? 41.048 -6.389 -70.016 1.00 82.44 89 ALA A CA 1
ATOM 665 C C . ALA A 1 89 ? 40.368 -5.781 -68.771 1.00 82.44 89 ALA A C 1
ATOM 667 O O . ALA A 1 89 ? 39.684 -6.475 -68.016 1.00 82.44 89 ALA A O 1
ATOM 668 N N . LEU A 1 90 ? 40.501 -4.465 -68.583 1.00 82.25 90 LEU A N 1
ATOM 669 C CA . LEU A 1 90 ? 39.861 -3.727 -67.497 1.00 82.25 90 LEU A CA 1
ATOM 670 C C . LEU A 1 90 ? 38.345 -3.571 -67.691 1.00 82.25 90 LEU A C 1
ATOM 672 O O . LEU A 1 90 ? 37.582 -3.670 -66.732 1.00 82.25 90 LEU A O 1
ATOM 676 N N . LEU A 1 91 ? 37.888 -3.370 -68.928 1.00 83.50 91 LEU A N 1
ATOM 677 C CA . LEU A 1 91 ? 36.462 -3.340 -69.267 1.00 83.50 91 LEU A CA 1
ATOM 678 C C . LEU A 1 91 ? 35.799 -4.716 -69.119 1.00 83.50 91 LEU A C 1
ATOM 680 O O . LEU A 1 91 ? 34.633 -4.796 -68.740 1.00 83.50 91 LEU A O 1
ATOM 684 N N . GLN A 1 92 ? 36.547 -5.792 -69.362 1.00 89.06 92 GLN A N 1
ATOM 685 C CA . GLN A 1 92 ? 36.079 -7.167 -69.180 1.00 89.06 92 GLN A CA 1
ATOM 686 C C . GLN A 1 92 ? 36.029 -7.609 -67.711 1.00 89.06 92 GLN A C 1
ATOM 688 O O . GLN A 1 92 ? 35.298 -8.543 -67.389 1.00 89.06 92 GLN A O 1
ATOM 693 N N . THR A 1 93 ? 36.775 -6.947 -66.818 1.00 88.75 93 THR A N 1
ATOM 694 C CA . THR A 1 93 ? 36.898 -7.358 -65.413 1.00 88.75 93 THR A CA 1
ATOM 695 C C . THR A 1 93 ? 36.173 -6.375 -64.479 1.00 88.75 93 THR A C 1
ATOM 697 O O . THR A 1 93 ? 36.741 -5.337 -64.126 1.00 88.75 93 THR A O 1
ATOM 700 N N . PRO A 1 94 ? 34.944 -6.680 -64.017 1.00 88.75 94 PRO A N 1
ATOM 701 C CA . PRO A 1 94 ? 34.158 -5.764 -63.182 1.00 88.75 94 PRO A CA 1
ATOM 702 C C . PRO A 1 94 ? 34.790 -5.516 -61.804 1.00 88.75 94 PRO A C 1
ATOM 704 O O . PRO A 1 94 ? 34.683 -4.421 -61.260 1.00 88.75 94 PRO A O 1
ATOM 707 N N . GLU A 1 95 ? 35.515 -6.489 -61.250 1.00 86.25 95 GLU A N 1
ATOM 708 C CA . GLU A 1 95 ? 36.192 -6.338 -59.955 1.00 86.25 95 GLU A CA 1
ATOM 709 C C . GLU A 1 95 ? 37.285 -5.262 -59.989 1.00 86.25 95 GLU A C 1
ATOM 711 O O . GLU A 1 95 ? 37.432 -4.488 -59.042 1.00 86.25 95 GLU A O 1
ATOM 716 N N . LEU A 1 96 ? 38.005 -5.140 -61.110 1.00 81.00 96 LEU A N 1
ATOM 717 C CA . LEU A 1 96 ? 39.009 -4.090 -61.301 1.00 81.00 96 LEU A CA 1
ATOM 718 C C . LEU A 1 96 ? 38.365 -2.708 -61.445 1.00 81.00 96 LEU A C 1
ATOM 720 O O . LEU A 1 96 ? 38.929 -1.717 -60.983 1.00 81.00 96 LEU A O 1
ATOM 724 N N . GLN A 1 97 ? 37.169 -2.633 -62.030 1.00 82.94 97 GLN A N 1
ATOM 725 C CA . GLN A 1 97 ? 36.401 -1.388 -62.115 1.00 82.94 97 GLN A CA 1
ATOM 726 C C . GLN A 1 97 ? 35.942 -0.936 -60.728 1.00 82.94 97 GLN A C 1
ATOM 728 O O . GLN A 1 97 ? 36.105 0.230 -60.372 1.00 82.94 97 GLN A O 1
ATOM 733 N N . VAL A 1 98 ? 35.447 -1.865 -59.906 1.00 82.56 98 VAL A N 1
ATOM 734 C CA . VAL A 1 98 ? 35.072 -1.583 -58.513 1.00 82.56 98 VAL A CA 1
ATOM 735 C C . VAL A 1 98 ? 36.299 -1.175 -57.689 1.00 82.56 98 VAL A C 1
ATOM 737 O O . VAL A 1 98 ? 36.235 -0.205 -56.930 1.00 82.56 98 VAL A O 1
ATOM 740 N N . ALA A 1 99 ? 37.443 -1.840 -57.872 1.00 82.44 99 ALA A N 1
ATOM 741 C CA . ALA A 1 99 ? 38.705 -1.477 -57.220 1.00 82.44 99 ALA A CA 1
ATOM 742 C C . ALA A 1 99 ? 39.191 -0.063 -57.604 1.00 82.44 99 ALA A C 1
ATOM 744 O O . ALA A 1 99 ? 39.686 0.682 -56.760 1.00 82.44 99 ALA A O 1
ATOM 745 N N . LEU A 1 100 ? 39.014 0.346 -58.863 1.00 78.75 100 LEU A N 1
ATOM 746 C CA . LEU A 1 100 ? 39.333 1.704 -59.315 1.00 78.75 100 LEU A CA 1
ATOM 747 C C . LEU A 1 100 ? 38.374 2.765 -58.769 1.00 78.75 100 LEU A C 1
ATOM 749 O O . LEU A 1 100 ? 38.797 3.884 -58.484 1.00 78.75 100 LEU A O 1
ATOM 753 N N . LEU A 1 101 ? 37.095 2.437 -58.610 1.00 77.25 101 LEU A N 1
ATOM 754 C CA . LEU A 1 101 ? 36.109 3.362 -58.050 1.00 77.25 101 LEU A CA 1
ATOM 755 C C . LEU A 1 101 ? 36.226 3.509 -56.528 1.00 77.25 101 LEU A C 1
ATOM 757 O O . LEU A 1 101 ? 35.826 4.541 -55.992 1.00 77.25 101 LEU A O 1
ATOM 761 N N . SER A 1 102 ? 36.788 2.513 -55.842 1.00 78.12 102 SER A N 1
ATOM 762 C CA . SER A 1 102 ? 37.001 2.503 -54.387 1.00 78.12 102 SER A CA 1
ATOM 763 C C . SER A 1 102 ? 38.364 3.047 -53.947 1.00 78.12 102 SER A C 1
ATOM 765 O O . SER A 1 102 ? 38.524 3.425 -52.786 1.00 78.12 102 SER A O 1
ATOM 767 N N . ASN A 1 103 ? 39.352 3.116 -54.843 1.00 80.88 103 ASN A N 1
ATOM 768 C CA . ASN A 1 103 ? 40.679 3.624 -54.511 1.00 80.88 103 ASN A CA 1
ATOM 769 C C . ASN A 1 103 ? 40.706 5.167 -54.511 1.00 80.88 103 ASN A C 1
ATOM 771 O O . ASN A 1 103 ? 40.522 5.782 -55.562 1.00 80.88 103 ASN A O 1
ATOM 775 N N . PRO A 1 104 ? 41.060 5.819 -53.386 1.00 75.06 104 PRO A N 1
ATOM 776 C CA . PRO A 1 104 ? 40.975 7.275 -53.232 1.00 75.06 104 PRO A CA 1
ATOM 777 C C . PRO A 1 104 ? 41.838 8.071 -54.222 1.00 75.06 104 PRO A C 1
ATOM 779 O O . PRO A 1 104 ? 41.598 9.259 -54.418 1.00 75.06 104 PRO A O 1
ATOM 782 N N . LYS A 1 105 ? 42.842 7.445 -54.854 1.00 74.62 105 LYS A N 1
ATOM 783 C CA . LYS A 1 105 ? 43.685 8.082 -55.881 1.00 74.62 105 LYS A CA 1
ATOM 784 C C . LYS A 1 105 ? 43.047 8.090 -57.271 1.00 74.62 105 LYS A C 1
ATOM 786 O O . LYS A 1 105 ? 43.458 8.876 -58.120 1.00 74.62 105 LYS A O 1
ATOM 791 N N . THR A 1 106 ? 42.094 7.196 -57.519 1.00 77.81 106 THR A N 1
ATOM 792 C CA . THR A 1 106 ? 41.443 7.010 -58.821 1.00 77.81 106 THR A CA 1
ATOM 793 C C . THR A 1 106 ? 39.952 7.312 -58.785 1.00 77.81 106 THR A C 1
ATOM 795 O O . THR A 1 106 ? 39.359 7.377 -59.850 1.00 77.81 106 THR A O 1
ATOM 798 N N . THR A 1 107 ? 39.356 7.532 -57.611 1.00 78.38 107 THR A N 1
ATOM 799 C CA . THR A 1 107 ? 37.947 7.905 -57.422 1.00 78.38 107 THR A CA 1
ATOM 800 C C . THR A 1 107 ? 37.670 9.370 -57.784 1.00 78.38 107 THR A C 1
ATOM 802 O O . THR A 1 107 ? 38.502 10.255 -57.587 1.00 78.38 107 THR A O 1
ATOM 805 N N . HIS A 1 108 ? 36.460 9.648 -58.282 1.00 81.00 108 HIS A N 1
ATOM 806 C CA . HIS A 1 108 ? 36.010 11.013 -58.556 1.00 81.00 108 HIS A CA 1
ATOM 807 C C . HIS A 1 108 ? 35.805 11.800 -57.245 1.00 81.00 108 HIS A C 1
ATOM 809 O O . HIS A 1 108 ? 35.158 11.281 -56.328 1.00 81.00 108 HIS A O 1
ATOM 815 N N . PRO A 1 109 ? 36.244 13.072 -57.151 1.00 80.81 109 PRO A N 1
ATOM 816 C CA . PRO A 1 109 ? 36.063 13.895 -55.951 1.00 80.81 109 PRO A CA 1
ATOM 817 C C . PRO A 1 109 ? 34.609 14.022 -55.467 1.00 80.81 109 PRO A C 1
ATOM 819 O O . PRO A 1 109 ? 34.389 14.215 -54.274 1.00 80.81 109 PRO A O 1
ATOM 822 N N . ALA A 1 110 ? 33.606 13.863 -56.345 1.00 81.38 110 ALA A N 1
ATOM 823 C CA . ALA A 1 110 ? 32.191 13.887 -55.942 1.00 81.38 110 ALA A CA 1
ATOM 824 C C . ALA A 1 110 ? 31.800 12.736 -55.013 1.00 81.38 110 ALA A C 1
ATOM 826 O O . ALA A 1 110 ? 30.999 12.940 -54.105 1.00 81.38 110 ALA A O 1
ATOM 827 N N . ILE A 1 111 ? 32.364 11.542 -55.220 1.00 81.62 111 ILE A N 1
ATOM 828 C CA . ILE A 1 111 ? 32.057 10.379 -54.381 1.00 81.62 111 ILE A CA 1
ATOM 829 C C . ILE A 1 111 ? 32.588 10.641 -52.972 1.00 81.62 111 ILE A C 1
ATOM 831 O O . ILE A 1 111 ? 31.841 10.506 -52.006 1.00 81.62 111 ILE A O 1
ATOM 835 N N . ILE A 1 112 ? 33.824 11.132 -52.863 1.00 83.38 112 ILE A N 1
ATOM 836 C CA . ILE A 1 112 ? 34.427 11.511 -51.581 1.00 83.38 112 ILE A CA 1
ATOM 837 C C . ILE A 1 112 ? 33.612 12.634 -50.923 1.00 83.38 112 ILE A C 1
ATOM 839 O O . ILE A 1 112 ? 33.219 12.494 -49.772 1.00 83.38 112 ILE A O 1
ATOM 843 N N . ALA A 1 113 ? 33.258 13.694 -51.658 1.00 83.44 113 ALA A N 1
ATOM 844 C CA . ALA A 1 113 ? 32.446 14.798 -51.136 1.00 83.44 113 ALA A CA 1
ATOM 845 C C . ALA A 1 113 ? 31.062 14.341 -50.626 1.00 83.44 113 ALA A C 1
ATOM 847 O O . ALA A 1 113 ? 30.597 14.803 -49.580 1.00 83.44 113 ALA A O 1
ATOM 848 N N . SER A 1 114 ? 30.418 13.400 -51.327 1.00 84.38 114 SER A N 1
ATOM 849 C CA . SER A 1 114 ? 29.139 12.819 -50.903 1.00 84.38 114 SER A CA 1
ATOM 850 C C . SER A 1 114 ? 29.284 11.963 -49.642 1.00 84.38 114 SER A C 1
ATOM 852 O O . SER A 1 114 ? 28.494 12.110 -48.711 1.00 84.38 114 SER A O 1
ATOM 854 N N . GLN A 1 115 ? 30.336 11.143 -49.555 1.00 86.06 115 GLN A N 1
ATOM 855 C CA . GLN A 1 115 ? 30.622 10.319 -48.381 1.00 86.06 115 GLN A CA 1
ATOM 856 C C . GLN A 1 115 ? 30.947 11.186 -47.164 1.00 86.06 115 GLN A C 1
ATOM 858 O O . GLN A 1 115 ? 30.393 10.957 -46.093 1.00 86.06 115 GLN A O 1
ATOM 863 N N . THR A 1 116 ? 31.764 12.230 -47.329 1.00 84.62 116 THR A N 1
ATOM 864 C CA . THR A 1 116 ? 32.070 13.194 -46.262 1.00 84.62 116 THR A CA 1
ATOM 865 C C . THR A 1 116 ? 30.820 13.913 -45.758 1.00 84.62 116 THR A C 1
ATOM 867 O O . THR A 1 116 ? 30.741 14.225 -44.576 1.00 84.62 116 THR A O 1
ATOM 870 N N . THR A 1 117 ? 29.831 14.154 -46.622 1.00 86.69 117 THR A N 1
ATOM 871 C CA . THR A 1 117 ? 28.562 14.777 -46.215 1.00 86.69 117 THR A CA 1
ATOM 872 C C . THR A 1 117 ? 27.637 13.783 -45.508 1.00 86.69 117 THR A C 1
ATOM 874 O O . THR A 1 117 ? 26.969 14.145 -44.542 1.00 86.69 117 THR A O 1
ATOM 877 N N . PHE A 1 118 ? 27.594 12.528 -45.962 1.00 87.31 118 PHE A N 1
ATOM 878 C CA . PHE A 1 118 ? 26.665 11.521 -45.447 1.00 87.31 118 PHE A CA 1
ATOM 879 C C . PHE A 1 118 ? 27.118 10.884 -44.125 1.00 87.31 118 PHE A C 1
ATOM 881 O O . PHE A 1 118 ? 26.286 10.651 -43.254 1.00 87.31 118 PHE A O 1
ATOM 888 N N . GLN A 1 119 ? 28.421 10.647 -43.934 1.00 91.50 119 GLN A N 1
ATOM 889 C CA . GLN A 1 119 ? 28.966 10.068 -42.695 1.00 91.50 119 GLN A CA 1
ATOM 890 C C . GLN A 1 119 ? 28.521 10.802 -41.414 1.00 91.50 119 GLN A C 1
ATOM 892 O O . GLN A 1 119 ? 27.929 10.154 -40.553 1.00 91.50 119 GLN A O 1
ATOM 897 N N . PRO A 1 120 ? 28.656 12.139 -41.287 1.00 92.38 120 PRO A N 1
ATOM 898 C CA . PRO A 1 120 ? 28.199 12.833 -40.084 1.00 92.38 120 PRO A CA 1
ATOM 899 C C . PRO A 1 120 ? 26.675 12.764 -39.908 1.00 92.38 120 PRO A C 1
ATOM 901 O O . PRO A 1 120 ? 26.189 12.769 -38.780 1.00 92.38 120 PRO A O 1
ATOM 904 N N . MET A 1 121 ? 25.892 12.667 -40.989 1.00 93.12 121 MET A N 1
ATOM 905 C CA . MET A 1 121 ? 24.439 12.469 -40.886 1.00 93.12 121 MET A CA 1
ATOM 906 C C . MET A 1 121 ? 24.091 11.082 -40.329 1.00 93.12 121 MET A C 1
ATOM 908 O O . MET A 1 121 ? 23.159 10.950 -39.540 1.00 93.12 121 MET A O 1
ATOM 912 N N . VAL A 1 122 ? 24.853 10.051 -40.698 1.00 96.00 122 VAL A N 1
ATOM 913 C CA . VAL A 1 122 ? 24.688 8.704 -40.137 1.00 96.00 122 VAL A CA 1
ATOM 914 C C . VAL A 1 122 ? 25.122 8.673 -38.676 1.00 96.00 122 VAL A C 1
ATOM 916 O O . VAL A 1 122 ? 24.365 8.194 -37.837 1.00 96.00 122 VAL A O 1
ATOM 919 N N . ASP A 1 123 ? 26.276 9.250 -38.344 1.00 95.19 123 ASP A N 1
ATOM 920 C CA . ASP A 1 123 ? 26.783 9.294 -36.968 1.00 95.19 123 ASP A CA 1
ATOM 921 C C . ASP A 1 123 ? 25.840 10.071 -36.037 1.00 95.19 123 ASP A C 1
ATOM 923 O O . ASP A 1 123 ? 25.547 9.648 -34.913 1.00 95.19 123 ASP A O 1
ATOM 927 N N . THR A 1 124 ? 25.293 11.192 -36.516 1.00 96.50 124 THR A N 1
ATOM 928 C CA . THR A 1 124 ? 24.272 11.948 -35.776 1.00 96.50 124 THR A CA 1
ATOM 929 C C . THR A 1 124 ? 22.988 11.139 -35.621 1.00 96.50 124 THR A C 1
ATOM 931 O O . THR A 1 124 ? 22.453 11.073 -34.520 1.00 96.50 124 THR A O 1
ATOM 934 N N . ASN A 1 125 ? 22.512 10.443 -36.656 1.00 96.62 125 ASN A N 1
ATOM 935 C CA . ASN A 1 125 ? 21.331 9.589 -36.534 1.00 96.62 125 ASN A CA 1
ATOM 936 C C . ASN A 1 125 ? 21.539 8.428 -35.542 1.00 96.62 125 ASN A C 1
ATOM 938 O O . ASN A 1 125 ? 20.656 8.149 -34.727 1.00 96.62 125 ASN A O 1
ATOM 942 N N . ILE A 1 126 ? 22.717 7.798 -35.555 1.00 97.31 126 ILE A N 1
ATOM 943 C CA . ILE A 1 126 ? 23.086 6.744 -34.604 1.00 97.31 126 ILE A CA 1
ATOM 944 C C . ILE A 1 126 ? 23.113 7.309 -33.181 1.00 97.31 126 ILE A C 1
ATOM 946 O O . ILE A 1 126 ? 22.482 6.739 -32.295 1.00 97.31 126 ILE A O 1
ATOM 950 N N . SER A 1 127 ? 23.779 8.445 -32.954 1.00 97.50 127 SER A N 1
ATOM 951 C CA . SER A 1 127 ? 23.852 9.067 -31.621 1.00 97.50 127 SER A CA 1
ATOM 952 C C . SER A 1 127 ? 22.493 9.553 -31.099 1.00 97.50 127 SER A C 1
ATOM 954 O O . SER A 1 127 ? 22.205 9.441 -29.905 1.00 97.50 127 SER A O 1
ATOM 956 N N . LEU A 1 128 ? 21.612 10.037 -31.978 1.00 98.31 128 LEU A N 1
ATOM 957 C CA . LEU A 1 128 ? 20.235 10.369 -31.617 1.00 98.31 128 LEU A CA 1
ATOM 958 C C . LEU A 1 128 ? 19.448 9.113 -31.244 1.00 98.31 128 LEU A C 1
ATOM 960 O O . LEU A 1 128 ? 18.758 9.106 -30.227 1.00 98.31 128 LEU A O 1
ATOM 964 N N . SER A 1 129 ? 19.590 8.034 -32.014 1.00 98.12 129 SER A N 1
ATOM 965 C CA . SER A 1 129 ? 18.910 6.764 -31.746 1.00 98.12 129 SER A CA 1
ATOM 966 C C . SER A 1 129 ? 19.357 6.147 -30.418 1.00 98.12 129 SER A C 1
ATOM 968 O O . SER A 1 129 ? 18.521 5.689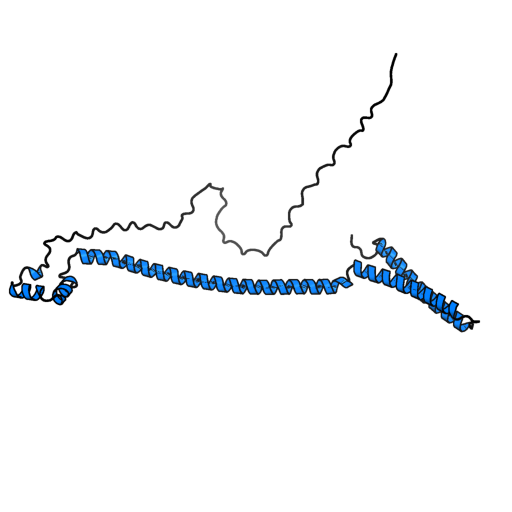 -29.639 1.00 98.12 129 SER A O 1
ATOM 970 N N . THR A 1 130 ? 20.657 6.183 -30.105 1.00 98.00 130 THR A N 1
ATOM 971 C CA . THR A 1 130 ? 21.164 5.711 -28.808 1.00 98.00 130 THR A CA 1
ATOM 972 C C . THR A 1 130 ? 20.664 6.588 -27.664 1.00 98.00 130 THR A C 1
ATOM 974 O O . THR A 1 130 ? 20.233 6.061 -26.639 1.00 98.00 130 THR A O 1
ATOM 977 N N . THR A 1 131 ? 20.628 7.910 -27.846 1.00 98.31 131 THR A N 1
ATOM 978 C CA . THR A 1 131 ? 20.086 8.837 -26.843 1.00 98.31 131 THR A CA 1
ATOM 979 C C . THR A 1 131 ? 18.603 8.566 -26.585 1.00 98.31 131 THR A C 1
ATOM 981 O O . THR A 1 131 ? 18.206 8.422 -25.428 1.00 98.31 131 THR A O 1
ATOM 984 N N . LEU A 1 132 ? 17.792 8.407 -27.634 1.00 98.31 132 LEU A N 1
ATOM 985 C CA . LEU A 1 132 ? 16.372 8.070 -27.507 1.00 98.31 132 LEU A CA 1
ATOM 986 C C . LEU A 1 132 ? 16.167 6.749 -26.762 1.00 98.31 132 LEU A C 1
ATOM 988 O O . LEU A 1 132 ? 15.339 6.685 -25.857 1.00 98.31 132 LEU A O 1
ATOM 992 N N . LEU A 1 133 ? 16.972 5.730 -27.062 1.00 98.50 133 LEU A N 1
ATOM 993 C CA . LEU A 1 133 ? 16.908 4.441 -26.376 1.00 98.50 133 LEU A CA 1
ATOM 994 C C . LEU A 1 133 ? 17.269 4.559 -24.885 1.00 98.50 133 LEU A C 1
ATOM 996 O O . LEU A 1 133 ? 16.599 3.970 -24.037 1.00 98.50 133 LEU A O 1
ATOM 1000 N N . THR A 1 134 ? 18.279 5.359 -24.525 1.00 98.31 134 THR A N 1
ATOM 1001 C CA . THR A 1 134 ? 18.604 5.601 -23.104 1.00 98.31 134 THR A CA 1
ATOM 1002 C C . THR A 1 134 ? 17.490 6.351 -22.372 1.00 98.31 134 THR A C 1
ATOM 1004 O O . THR A 1 134 ? 17.166 6.016 -21.230 1.00 98.31 134 THR A O 1
ATOM 1007 N N . GLN A 1 135 ? 16.857 7.329 -23.028 1.00 98.56 135 GLN A N 1
ATOM 1008 C CA . GLN A 1 135 ? 15.724 8.067 -22.471 1.00 98.56 135 GLN A CA 1
ATOM 1009 C C . GLN A 1 135 ? 14.498 7.168 -22.304 1.00 98.56 135 GLN A C 1
ATOM 1011 O O . GLN A 1 135 ? 13.834 7.228 -21.271 1.00 98.56 135 GLN A O 1
ATOM 1016 N N . GLU A 1 136 ? 14.227 6.292 -23.269 1.00 98.44 136 GLU A N 1
ATOM 1017 C CA . GLU A 1 136 ? 13.152 5.305 -23.185 1.00 98.44 136 GLU A CA 1
ATOM 1018 C C . GLU A 1 136 ? 13.353 4.366 -21.989 1.00 98.44 136 GLU A C 1
ATOM 1020 O O . GLU A 1 136 ? 12.437 4.179 -21.187 1.00 98.44 136 GLU A O 1
ATOM 1025 N N . GLN A 1 137 ? 14.564 3.831 -21.811 1.00 98.50 137 GLN A N 1
ATOM 1026 C CA . GLN A 1 137 ? 14.901 2.987 -20.661 1.00 98.50 137 GLN A CA 1
ATOM 1027 C C . GLN A 1 137 ? 14.766 3.734 -19.328 1.00 98.50 137 GLN A C 1
ATOM 1029 O O . GLN A 1 137 ? 14.334 3.163 -18.325 1.00 98.50 137 GLN A O 1
ATOM 1034 N N . HIS A 1 138 ? 15.125 5.018 -19.298 1.00 98.62 138 HIS A N 1
ATOM 1035 C CA . HIS A 1 138 ? 14.949 5.847 -18.111 1.00 98.62 138 HIS A CA 1
ATOM 1036 C C . HIS A 1 138 ? 13.461 6.064 -17.791 1.00 98.62 138 HIS A C 1
ATOM 1038 O O . HIS A 1 138 ? 13.040 5.886 -16.647 1.00 98.62 138 HIS A O 1
ATOM 1044 N N . LEU A 1 139 ? 12.643 6.386 -18.798 1.00 98.69 139 LEU A N 1
ATOM 1045 C CA . LEU A 1 139 ? 11.199 6.559 -18.636 1.00 98.69 139 LEU A CA 1
ATOM 1046 C C . LEU A 1 139 ? 10.498 5.255 -18.243 1.00 98.69 139 LEU A C 1
ATOM 1048 O O . LEU A 1 139 ? 9.587 5.287 -17.414 1.00 98.69 139 LEU A O 1
ATOM 1052 N N . SER A 1 140 ? 10.913 4.110 -18.792 1.00 98.56 140 SER A N 1
ATOM 1053 C CA . SER A 1 140 ? 10.343 2.813 -18.420 1.00 98.56 140 SER A CA 1
ATOM 1054 C C . SER A 1 140 ? 10.634 2.480 -16.955 1.00 98.56 140 SER A C 1
ATOM 1056 O O . SER A 1 140 ? 9.711 2.108 -16.227 1.00 98.56 140 SER A O 1
ATOM 1058 N N . ARG A 1 141 ? 11.865 2.724 -16.484 1.00 98.56 141 ARG A N 1
ATOM 1059 C CA . ARG A 1 141 ? 12.249 2.559 -15.075 1.00 98.56 141 ARG A CA 1
ATOM 1060 C C . ARG A 1 141 ? 11.456 3.483 -14.156 1.00 98.56 141 ARG A C 1
ATOM 1062 O O . ARG A 1 141 ? 10.896 3.017 -13.169 1.00 98.56 141 ARG A O 1
ATOM 1069 N N . LEU A 1 142 ? 11.352 4.768 -14.501 1.00 98.69 142 LEU A N 1
ATOM 1070 C CA . LEU A 1 142 ? 10.593 5.736 -13.707 1.00 98.69 142 LEU A CA 1
ATOM 1071 C C . LEU A 1 142 ? 9.106 5.360 -13.636 1.00 98.69 142 LEU A C 1
ATOM 1073 O O . LEU A 1 142 ? 8.476 5.471 -12.584 1.00 98.69 142 LEU A O 1
ATOM 1077 N N . ARG A 1 143 ? 8.534 4.856 -14.736 1.00 98.62 143 ARG A N 1
ATOM 1078 C CA . ARG A 1 143 ? 7.162 4.339 -14.744 1.00 98.62 143 ARG A CA 1
ATOM 1079 C C . ARG A 1 143 ? 7.014 3.134 -13.811 1.00 98.62 143 ARG A C 1
ATOM 1081 O O . ARG A 1 143 ? 6.064 3.097 -13.039 1.00 98.62 143 ARG A O 1
ATOM 1088 N N . GLN A 1 144 ? 7.942 2.182 -13.841 1.00 98.62 144 GLN A N 1
ATOM 1089 C CA . GLN A 1 144 ? 7.904 1.011 -12.958 1.00 98.62 144 GLN A CA 1
ATOM 1090 C C . GLN A 1 144 ? 8.044 1.396 -11.476 1.00 98.62 144 GLN A C 1
ATOM 1092 O O . GLN A 1 144 ? 7.299 0.895 -10.634 1.00 98.62 144 GLN A O 1
ATOM 1097 N N . GLU A 1 145 ? 8.949 2.321 -11.154 1.00 98.62 145 GLU A N 1
ATOM 1098 C CA . GLU A 1 145 ? 9.153 2.824 -9.791 1.00 98.62 145 GLU A CA 1
ATOM 1099 C C . GLU A 1 145 ? 7.925 3.583 -9.270 1.00 98.62 145 GLU A C 1
ATOM 1101 O O . GLU A 1 145 ? 7.459 3.359 -8.153 1.00 98.62 145 GLU A O 1
ATOM 1106 N N . THR A 1 146 ? 7.346 4.459 -10.091 1.00 98.62 146 THR A N 1
ATOM 1107 C CA . THR A 1 146 ? 6.127 5.186 -9.713 1.00 98.62 146 THR A CA 1
ATOM 1108 C C . THR A 1 146 ? 4.938 4.244 -9.556 1.00 98.62 146 THR A C 1
ATOM 1110 O O . THR A 1 146 ? 4.172 4.400 -8.608 1.00 98.62 146 THR A O 1
ATOM 1113 N N . GLN A 1 147 ? 4.802 3.227 -10.411 1.00 98.56 147 GLN A N 1
ATOM 1114 C CA . GLN A 1 147 ? 3.766 2.201 -10.277 1.00 98.56 147 GLN A CA 1
ATOM 1115 C C . GLN A 1 147 ? 3.905 1.413 -8.970 1.00 98.56 147 GLN A C 1
ATOM 1117 O O . GLN A 1 147 ? 2.917 1.262 -8.251 1.00 98.56 147 GLN A O 1
ATOM 1122 N N . SER A 1 148 ? 5.111 0.960 -8.614 1.00 98.31 148 SER A N 1
ATOM 1123 C CA . SER A 1 148 ? 5.322 0.229 -7.357 1.00 98.31 148 SER A CA 1
ATOM 1124 C C . SER A 1 148 ? 5.066 1.114 -6.131 1.00 98.31 148 SER A C 1
ATOM 1126 O O . SER A 1 148 ? 4.422 0.674 -5.176 1.00 98.31 148 SER A O 1
ATOM 1128 N N . ARG A 1 149 ? 5.468 2.391 -6.183 1.00 98.56 149 ARG A N 1
ATOM 1129 C CA . ARG A 1 149 ? 5.191 3.378 -5.130 1.00 98.56 149 ARG A CA 1
ATOM 1130 C C . ARG A 1 149 ? 3.704 3.708 -5.002 1.00 98.56 149 ARG A C 1
ATOM 1132 O O . ARG A 1 149 ? 3.210 3.884 -3.894 1.00 98.56 149 ARG A O 1
ATOM 1139 N N . LEU A 1 150 ? 2.968 3.790 -6.108 1.00 98.75 150 LEU A N 1
ATOM 1140 C CA . LEU A 1 150 ? 1.520 4.006 -6.066 1.00 98.75 150 LEU A CA 1
ATOM 1141 C C . LEU A 1 150 ? 0.797 2.806 -5.453 1.00 98.75 150 LEU A C 1
ATOM 1143 O O . LEU A 1 150 ? -0.104 2.998 -4.638 1.00 98.75 150 LEU A O 1
ATOM 1147 N N . LEU A 1 151 ? 1.212 1.582 -5.790 1.00 98.62 151 LEU A N 1
ATOM 1148 C CA . LEU A 1 151 ? 0.662 0.371 -5.182 1.00 98.62 151 LEU A CA 1
ATOM 1149 C C . LEU A 1 151 ? 0.950 0.310 -3.675 1.00 98.62 151 LEU A C 1
ATOM 1151 O O . LEU A 1 151 ? 0.046 -0.005 -2.902 1.00 98.62 151 LEU A O 1
ATOM 1155 N N . SER A 1 152 ? 2.160 0.673 -3.233 1.00 98.44 152 SER A N 1
ATOM 1156 C CA . SER A 1 152 ? 2.489 0.701 -1.801 1.00 98.44 152 SER A CA 1
ATOM 1157 C C . SER A 1 152 ? 1.712 1.779 -1.039 1.00 98.44 152 SER A C 1
ATOM 1159 O O . SER A 1 152 ? 1.197 1.510 0.047 1.00 98.44 152 SER A O 1
ATOM 1161 N N . LEU A 1 153 ? 1.536 2.970 -1.624 1.00 98.62 153 LEU A N 1
ATOM 1162 C CA . LEU A 1 153 ? 0.697 4.021 -1.044 1.00 98.62 153 LEU A CA 1
ATOM 1163 C C . LEU A 1 153 ? -0.769 3.597 -0.951 1.00 98.62 153 LEU A C 1
ATOM 1165 O O . LEU A 1 153 ? -1.414 3.864 0.060 1.00 98.62 153 LEU A O 1
ATOM 1169 N N . LYS A 1 154 ? -1.293 2.906 -1.967 1.00 98.62 154 LYS A N 1
ATOM 1170 C CA . LYS A 1 154 ? -2.662 2.375 -1.947 1.00 98.62 154 LYS A CA 1
ATOM 1171 C C . LYS A 1 154 ? -2.854 1.319 -0.863 1.00 98.62 154 LYS A C 1
ATOM 1173 O O . LYS A 1 154 ? -3.865 1.354 -0.164 1.00 98.62 154 LYS A O 1
ATOM 1178 N N . ALA A 1 155 ? -1.876 0.436 -0.673 1.00 98.56 155 ALA A N 1
ATOM 1179 C CA . ALA A 1 155 ? -1.897 -0.534 0.418 1.00 98.56 155 ALA A CA 1
ATOM 1180 C C . ALA A 1 155 ? -1.892 0.159 1.795 1.00 98.56 155 ALA A C 1
ATOM 1182 O O . ALA A 1 155 ? -2.692 -0.192 2.663 1.00 98.56 155 ALA A O 1
ATOM 1183 N N . LEU A 1 156 ? -1.059 1.192 1.976 1.00 98.69 156 LEU A N 1
ATOM 1184 C CA . LEU A 1 156 ? -1.013 1.970 3.217 1.00 98.69 156 LEU A CA 1
ATOM 1185 C C . LEU A 1 156 ? -2.319 2.740 3.469 1.00 98.69 156 LEU A C 1
ATOM 1187 O O . LEU A 1 156 ? -2.801 2.781 4.598 1.00 98.69 156 LEU A O 1
ATOM 1191 N N . GLU A 1 157 ? -2.924 3.314 2.426 1.00 98.62 157 GLU A N 1
ATOM 1192 C CA . GLU A 1 157 ? -4.226 3.986 2.504 1.00 98.62 157 GLU A CA 1
ATOM 1193 C C . GLU A 1 157 ? -5.312 3.018 2.996 1.00 98.62 157 GLU A C 1
ATOM 1195 O O . GLU A 1 157 ? -6.081 3.349 3.901 1.00 98.62 157 GLU A O 1
ATOM 1200 N N . GLN A 1 158 ? -5.358 1.806 2.439 1.00 98.56 158 GLN A N 1
ATOM 1201 C CA . GLN A 1 158 ? -6.310 0.779 2.854 1.00 98.56 158 GLN A CA 1
ATOM 1202 C C . GLN A 1 158 ? -6.066 0.331 4.300 1.00 98.56 158 GLN A C 1
ATOM 1204 O O . GLN A 1 158 ? -7.019 0.223 5.073 1.00 98.56 158 GLN A O 1
ATOM 1209 N N . GLN A 1 159 ? -4.806 0.126 4.691 1.00 98.44 159 GLN A N 1
ATOM 1210 C CA . GLN A 1 159 ? -4.444 -0.206 6.069 1.00 98.44 159 GLN A CA 1
ATOM 1211 C C . GLN A 1 159 ? -4.871 0.901 7.040 1.00 98.44 159 GLN A C 1
ATOM 1213 O O . GLN A 1 159 ? -5.441 0.614 8.092 1.00 98.44 159 GLN A O 1
ATOM 1218 N N . HIS A 1 160 ? -4.642 2.164 6.682 1.00 98.38 160 HIS A N 1
ATOM 1219 C CA . HIS A 1 160 ? -5.036 3.308 7.494 1.00 98.38 160 HIS A CA 1
ATOM 1220 C C . HIS A 1 160 ? -6.558 3.394 7.650 1.00 98.38 160 HIS A C 1
ATOM 1222 O O . HIS A 1 160 ? -7.048 3.524 8.767 1.00 98.38 160 HIS A O 1
ATOM 1228 N N . ARG A 1 161 ? -7.320 3.235 6.559 1.00 98.50 161 ARG A N 1
ATOM 1229 C CA . ARG A 1 161 ? -8.792 3.191 6.616 1.00 98.50 161 ARG A CA 1
ATOM 1230 C C . ARG A 1 161 ? -9.299 2.043 7.484 1.00 98.50 161 ARG A C 1
ATOM 1232 O O . ARG A 1 161 ? -10.201 2.248 8.288 1.00 98.50 161 ARG A O 1
ATOM 1239 N N . SER A 1 162 ? -8.690 0.862 7.368 1.00 98.38 162 SER A N 1
ATOM 1240 C CA . SER A 1 162 ? -9.017 -0.277 8.227 1.00 98.38 162 SER A CA 1
ATOM 1241 C C . SER A 1 162 ? -8.762 0.051 9.696 1.00 98.38 162 SER A C 1
ATOM 1243 O O . SER A 1 162 ? -9.617 -0.231 10.532 1.00 98.38 162 SER A O 1
ATOM 1245 N N . LYS A 1 163 ? -7.626 0.680 10.016 1.00 98.38 163 LYS A N 1
ATOM 1246 C CA . LYS A 1 163 ? -7.286 1.062 11.390 1.00 98.38 163 LYS A CA 1
ATOM 1247 C C . LYS A 1 163 ? -8.226 2.121 11.950 1.00 98.38 163 LYS A C 1
ATOM 1249 O O . LYS A 1 163 ? -8.684 1.954 13.073 1.00 98.38 163 LYS A O 1
ATOM 1254 N N . LEU A 1 164 ? -8.577 3.141 11.168 1.00 98.19 164 LEU A N 1
ATOM 1255 C CA . LEU A 1 164 ? -9.588 4.120 11.570 1.00 98.19 164 LEU A CA 1
ATOM 1256 C C . LEU A 1 164 ? -10.923 3.437 11.871 1.00 98.19 164 LEU A C 1
ATOM 1258 O O . LEU A 1 164 ? -11.455 3.619 12.961 1.00 98.19 164 LEU A O 1
ATOM 1262 N N . SER A 1 165 ? -11.401 2.565 10.977 1.00 98.06 165 SER A N 1
ATOM 1263 C CA . SER A 1 165 ? -12.657 1.842 11.209 1.00 98.06 165 SER A CA 1
ATOM 1264 C C . SER A 1 165 ? -12.601 0.938 12.447 1.00 98.06 165 SER A C 1
ATOM 1266 O O . SER A 1 165 ? -13.565 0.862 13.195 1.00 98.06 165 SER A O 1
ATOM 1268 N N . GLU A 1 166 ? -11.462 0.293 12.723 1.00 97.69 166 GLU A N 1
ATOM 1269 C CA . GLU A 1 166 ? -11.260 -0.517 13.929 1.00 97.69 166 GLU A CA 1
ATOM 1270 C C . GLU A 1 166 ? -11.324 0.350 15.193 1.00 97.69 166 GLU A C 1
ATOM 1272 O O . GLU A 1 166 ? -11.996 -0.012 16.157 1.00 97.69 166 GLU A O 1
ATOM 1277 N N . THR A 1 167 ? -10.683 1.523 15.172 1.00 96.75 167 THR A N 1
ATOM 1278 C CA . THR A 1 167 ? -10.729 2.466 16.296 1.00 96.75 167 THR A CA 1
ATOM 1279 C C . THR A 1 167 ? -12.115 3.064 16.497 1.00 96.75 167 THR A C 1
ATOM 1281 O O . THR A 1 167 ? -12.580 3.133 17.629 1.00 96.75 167 THR A O 1
ATOM 1284 N N . GLU A 1 168 ? -12.813 3.439 15.426 1.00 96.12 168 GLU A N 1
ATOM 1285 C CA . GLU A 1 168 ? -14.182 3.952 15.493 1.00 96.12 168 GLU A CA 1
ATOM 1286 C C . GLU A 1 168 ? -15.136 2.882 16.021 1.00 96.12 168 GLU A C 1
ATOM 1288 O O . GLU A 1 168 ? -15.935 3.162 16.909 1.00 96.12 168 GLU A O 1
ATOM 1293 N N . ASN A 1 169 ? -14.998 1.634 15.566 1.00 96.12 169 ASN A N 1
ATOM 1294 C CA . ASN A 1 169 ? -15.778 0.513 16.079 1.00 96.12 169 ASN A CA 1
ATOM 1295 C C . ASN A 1 169 ? -15.499 0.266 17.567 1.00 96.12 169 ASN A C 1
ATOM 1297 O O . ASN A 1 169 ? -16.442 0.087 18.337 1.00 96.12 169 ASN A O 1
ATOM 1301 N N . ALA A 1 170 ? -14.236 0.314 18.001 1.00 95.31 170 ALA A N 1
ATOM 1302 C CA . ALA A 1 170 ? -13.874 0.167 19.411 1.00 95.31 170 ALA A CA 1
ATOM 1303 C C . ALA A 1 170 ? -14.413 1.319 20.280 1.00 95.31 170 ALA A C 1
ATOM 1305 O O . ALA A 1 170 ? -14.862 1.095 21.404 1.00 95.31 170 ALA A O 1
ATOM 1306 N N . LEU A 1 171 ? -14.405 2.548 19.756 1.00 94.75 171 LEU A N 1
ATOM 1307 C CA . LEU A 1 171 ? -14.909 3.737 20.445 1.00 94.75 171 LEU A CA 1
ATOM 1308 C C . LEU A 1 171 ? -16.433 3.881 20.364 1.00 94.75 171 LEU A C 1
ATOM 1310 O O . LEU A 1 171 ? -17.010 4.580 21.192 1.00 94.75 171 LEU A O 1
ATOM 1314 N N . SER A 1 172 ? -17.101 3.209 19.423 1.00 94.31 172 SER A N 1
ATOM 1315 C CA . SER A 1 172 ? -18.548 3.328 19.200 1.00 94.31 172 SER A CA 1
ATOM 1316 C C . SER A 1 172 ? -19.366 3.032 20.462 1.00 94.31 172 SER A C 1
ATOM 1318 O O . SER A 1 172 ? -20.308 3.763 20.770 1.00 94.31 172 SER A O 1
ATOM 1320 N N . ALA A 1 173 ? -18.947 2.042 21.258 1.00 91.81 173 ALA A N 1
ATOM 1321 C CA . ALA A 1 173 ? -19.577 1.672 22.528 1.00 91.81 173 ALA A CA 1
ATOM 1322 C C . ALA A 1 173 ? -19.382 2.716 23.644 1.00 91.81 173 ALA A C 1
ATOM 1324 O O . ALA A 1 173 ? -20.166 2.767 24.591 1.00 91.81 173 ALA A O 1
ATOM 1325 N N . PHE A 1 174 ? -18.351 3.553 23.531 1.00 91.94 174 PHE A N 1
ATOM 1326 C CA . PHE A 1 174 ? -18.059 4.660 24.444 1.00 91.94 174 PHE A CA 1
ATOM 1327 C C . PHE A 1 174 ? -18.506 6.010 23.877 1.00 91.94 174 PHE A C 1
ATOM 1329 O O . PHE A 1 174 ? -18.226 7.053 24.468 1.00 91.94 174 PHE A O 1
ATOM 1336 N N . SER A 1 175 ? -19.205 6.006 22.737 1.00 90.94 175 SER A N 1
ATOM 1337 C CA . SER A 1 175 ? -19.812 7.218 22.208 1.00 90.94 175 SER A CA 1
ATOM 1338 C C . SER A 1 175 ? -20.848 7.759 23.202 1.00 90.94 175 SER A C 1
ATOM 1340 O O . SER A 1 175 ? -21.507 6.972 23.891 1.00 90.94 175 SER A O 1
ATOM 1342 N N . PRO A 1 176 ? -21.049 9.087 23.276 1.00 89.69 176 PRO A N 1
ATOM 1343 C CA . PRO A 1 176 ? -22.031 9.679 24.184 1.00 89.69 176 PRO A CA 1
ATOM 1344 C C . PRO A 1 176 ? -23.428 9.068 24.026 1.00 89.69 176 PRO A C 1
ATOM 1346 O O . PRO A 1 176 ? -24.113 8.822 25.014 1.00 89.69 176 PRO A O 1
ATOM 1349 N N . MET A 1 177 ? -23.816 8.753 22.787 1.00 89.00 177 MET A N 1
ATOM 1350 C CA . MET A 1 177 ? -25.097 8.118 22.487 1.00 89.00 177 MET A CA 1
ATOM 1351 C C . MET A 1 177 ? -25.161 6.670 22.994 1.00 89.00 177 MET A C 1
ATOM 1353 O O . MET A 1 177 ? -26.162 6.285 23.589 1.00 89.00 177 MET A O 1
ATOM 1357 N N . ALA A 1 178 ? -24.104 5.870 22.818 1.00 92.62 178 ALA A N 1
ATOM 1358 C CA . ALA A 1 178 ? -24.067 4.499 23.333 1.00 92.62 178 ALA A CA 1
ATOM 1359 C C . ALA A 1 178 ? -24.059 4.456 24.870 1.00 92.62 178 ALA A C 1
ATOM 1361 O O . ALA A 1 178 ? -24.746 3.632 25.472 1.00 92.62 178 ALA A O 1
ATOM 1362 N N . LEU A 1 179 ? -23.336 5.376 25.518 1.00 91.75 179 LEU A N 1
ATOM 1363 C CA . LEU A 1 179 ? -23.345 5.518 26.976 1.00 91.75 179 LEU A CA 1
ATOM 1364 C C . LEU A 1 179 ? -24.726 5.930 27.495 1.00 91.75 179 LEU A C 1
ATOM 1366 O O . LEU A 1 179 ? -25.199 5.356 28.474 1.00 91.75 179 LEU A O 1
ATOM 1370 N N . TYR A 1 180 ? -25.396 6.858 26.812 1.00 92.38 180 TYR A N 1
ATOM 1371 C CA . TYR A 1 180 ? -26.768 7.254 27.122 1.00 92.38 180 TYR A CA 1
ATOM 1372 C C . TYR A 1 180 ? -27.760 6.094 26.959 1.00 92.38 180 TYR A C 1
ATOM 1374 O O . TYR A 1 180 ? -28.568 5.826 27.848 1.00 92.38 180 TYR A O 1
ATOM 1382 N N . GLN A 1 181 ? -27.672 5.351 25.852 1.00 93.81 181 GLN A N 1
ATOM 1383 C CA . GLN A 1 181 ? -28.493 4.158 25.621 1.00 93.81 181 GLN A CA 1
ATOM 1384 C C . GLN A 1 181 ? -28.257 3.098 26.700 1.00 93.81 181 GLN A C 1
ATOM 1386 O O . GLN A 1 181 ? -29.205 2.514 27.213 1.00 93.81 181 GLN A O 1
ATOM 1391 N N . ARG A 1 182 ? -27.003 2.885 27.112 1.00 94.31 182 ARG A N 1
ATOM 1392 C CA . ARG A 1 182 ? -26.676 1.964 28.204 1.00 94.31 182 ARG A CA 1
ATOM 1393 C C . ARG A 1 182 ? -27.209 2.447 29.554 1.00 94.31 182 ARG A C 1
ATOM 1395 O O . ARG A 1 182 ? -27.669 1.626 30.342 1.00 94.31 182 ARG A O 1
ATOM 1402 N N . LEU A 1 183 ? -27.144 3.748 29.837 1.00 92.8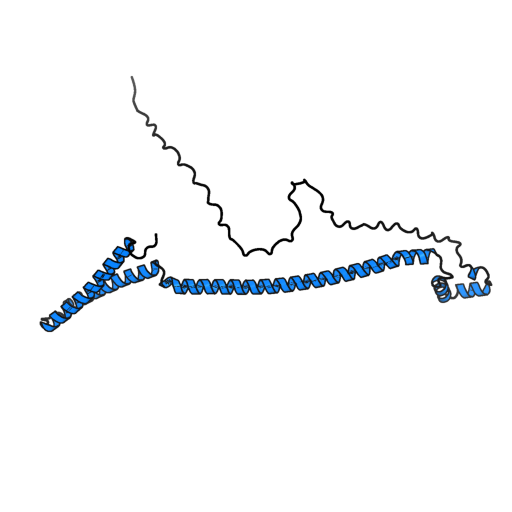1 183 LEU A N 1
ATOM 1403 C CA . LEU A 1 183 ? -27.675 4.324 31.073 1.00 92.81 183 LEU A CA 1
ATOM 1404 C C . LEU A 1 183 ? -29.201 4.209 31.125 1.00 92.81 183 LEU A C 1
ATOM 1406 O O . LEU A 1 183 ? -29.728 3.722 32.117 1.00 92.81 183 LEU A O 1
ATOM 1410 N N . SER A 1 184 ? -29.895 4.598 30.056 1.00 94.12 184 SER A N 1
ATOM 1411 C CA . SER A 1 184 ? -31.357 4.486 29.952 1.00 94.12 184 SER A CA 1
ATOM 1412 C C . SER A 1 184 ? -31.833 3.032 30.018 1.00 94.12 184 SER A C 1
ATOM 1414 O O . SER A 1 184 ? -32.749 2.734 30.782 1.00 94.12 184 SER A O 1
ATOM 1416 N N . ALA A 1 185 ? -31.163 2.104 29.325 1.00 95.56 185 ALA A N 1
ATOM 1417 C CA . ALA A 1 185 ? -31.421 0.670 29.465 1.00 95.56 185 ALA A CA 1
ATOM 1418 C C . ALA A 1 185 ? -31.205 0.197 30.912 1.00 95.56 185 ALA A C 1
ATOM 1420 O O . ALA A 1 185 ? -32.063 -0.474 31.472 1.00 95.56 185 ALA A O 1
ATOM 1421 N N . GLY A 1 186 ? -30.117 0.623 31.560 1.00 94.94 186 GLY A N 1
ATOM 1422 C CA . GLY A 1 186 ? -29.843 0.313 32.964 1.00 94.94 186 GLY A CA 1
ATOM 1423 C C . GLY A 1 186 ? -30.773 0.999 33.975 1.00 94.94 186 GLY A C 1
ATOM 1424 O O . GLY A 1 186 ? -30.787 0.601 35.136 1.00 94.94 186 GLY A O 1
ATOM 1425 N N . VAL A 1 187 ? -31.527 2.035 33.599 1.00 95.62 187 VAL A N 1
ATOM 1426 C CA . VAL A 1 187 ? -32.632 2.569 34.416 1.00 95.62 187 VAL A CA 1
ATOM 1427 C C . VAL A 1 187 ? -33.841 1.650 34.273 1.00 95.62 187 VAL A C 1
ATOM 1429 O O . VAL A 1 187 ? -34.379 1.192 35.276 1.00 95.62 187 VAL A O 1
ATOM 1432 N N . GLN A 1 188 ? -34.203 1.304 33.036 1.00 95.94 188 GLN A N 1
ATOM 1433 C CA . GLN A 1 188 ? -35.331 0.418 32.738 1.00 95.94 188 GLN A CA 1
ATOM 1434 C C . GLN A 1 188 ? -35.157 -0.988 33.332 1.00 95.94 188 GLN A C 1
ATOM 1436 O O . GLN A 1 188 ? -36.097 -1.550 33.888 1.00 95.94 188 GLN A O 1
ATOM 1441 N N . GLU A 1 189 ? -33.958 -1.567 33.260 1.00 95.75 189 GLU A N 1
ATOM 1442 C CA . GLU A 1 189 ? -33.642 -2.849 33.902 1.00 95.75 189 GLU A CA 1
ATOM 1443 C C . GLU A 1 189 ? -33.876 -2.789 35.417 1.00 95.75 189 GLU A C 1
ATOM 1445 O O . GLU A 1 189 ? -34.445 -3.715 35.987 1.00 95.75 189 GLU A O 1
ATOM 1450 N N . GLN A 1 190 ? -33.508 -1.687 36.069 1.00 93.62 190 GLN A N 1
ATOM 1451 C CA . GLN A 1 190 ? -33.617 -1.535 37.519 1.00 93.62 190 GLN A CA 1
ATOM 1452 C C . GLN A 1 190 ? -35.053 -1.277 37.964 1.00 93.62 190 GLN A C 1
ATOM 1454 O O . GLN A 1 190 ? -35.487 -1.880 38.940 1.00 93.62 190 GLN A O 1
ATOM 1459 N N . GLU A 1 191 ? -35.807 -0.476 37.212 1.00 94.00 191 GLU A N 1
ATOM 1460 C CA . GLU A 1 191 ? -37.252 -0.315 37.406 1.00 94.00 191 GLU A CA 1
ATOM 1461 C C . GLU A 1 191 ? -37.968 -1.670 37.301 1.00 94.00 191 GLU A C 1
ATOM 1463 O O . GLU A 1 191 ? -38.784 -2.025 38.152 1.00 94.00 191 GLU A O 1
ATOM 1468 N N . ASN A 1 192 ? -37.607 -2.480 36.300 1.00 94.94 192 ASN A N 1
ATOM 1469 C CA . ASN A 1 192 ? -38.153 -3.826 36.141 1.00 94.94 192 ASN A CA 1
ATOM 1470 C C . ASN A 1 192 ? -37.727 -4.777 37.271 1.00 94.94 192 ASN A C 1
ATOM 1472 O O . ASN A 1 192 ? -38.520 -5.629 37.663 1.00 94.94 192 ASN A O 1
ATOM 1476 N N . LEU A 1 193 ? -36.510 -4.645 37.812 1.00 94.56 193 LEU A N 1
ATOM 1477 C CA . LEU A 1 193 ? -36.052 -5.437 38.958 1.00 94.56 193 LEU A CA 1
ATOM 1478 C C . LEU A 1 193 ? -36.804 -5.080 40.242 1.00 94.56 193 LEU A C 1
ATOM 1480 O O . LEU A 1 193 ? -37.218 -5.987 40.959 1.00 94.56 193 LEU A O 1
ATOM 1484 N N . VAL A 1 194 ? -37.001 -3.791 40.533 1.00 92.50 194 VAL A N 1
ATOM 1485 C CA . VAL A 1 194 ? -37.775 -3.345 41.703 1.00 92.50 194 VAL A CA 1
ATOM 1486 C C . VAL A 1 194 ? -39.221 -3.810 41.574 1.00 92.50 194 VAL A C 1
ATOM 1488 O O . VAL A 1 194 ? -39.720 -4.481 42.477 1.00 92.50 194 VAL A O 1
ATOM 1491 N N . ARG A 1 195 ? -39.848 -3.588 40.411 1.00 93.12 195 ARG A N 1
ATOM 1492 C CA . ARG A 1 195 ? -41.200 -4.088 40.139 1.00 93.12 195 ARG A CA 1
ATOM 1493 C C . ARG A 1 195 ? -41.277 -5.613 40.251 1.00 93.12 195 ARG A C 1
ATOM 1495 O O . ARG A 1 195 ? -42.203 -6.131 40.858 1.00 93.12 195 ARG A O 1
ATOM 1502 N N . GLY A 1 196 ? -40.284 -6.345 39.747 1.00 93.56 196 GLY A N 1
ATOM 1503 C CA . GLY A 1 196 ? -40.217 -7.802 39.879 1.00 93.56 196 GLY A CA 1
ATOM 1504 C C . GLY A 1 196 ? -40.049 -8.276 41.330 1.00 93.56 196 GLY A C 1
ATOM 1505 O O . GLY A 1 196 ? -40.635 -9.283 41.723 1.00 93.56 196 GLY A O 1
ATOM 1506 N N . LEU A 1 197 ? -39.294 -7.552 42.163 1.00 91.19 197 LEU A N 1
ATOM 1507 C CA . LEU A 1 197 ? -39.176 -7.833 43.601 1.00 91.19 197 LEU A CA 1
ATOM 1508 C C . LEU A 1 197 ? -40.490 -7.581 44.351 1.00 91.19 197 LEU A C 1
ATOM 1510 O O . LEU A 1 197 ? -40.811 -8.316 45.284 1.00 91.19 197 LEU A O 1
ATOM 1514 N N . GLU A 1 198 ? -41.245 -6.564 43.949 1.00 89.06 198 GLU A N 1
ATOM 1515 C CA . GLU A 1 198 ? -42.573 -6.274 44.491 1.00 89.06 198 GLU A CA 1
ATOM 1516 C C . GLU A 1 198 ? -43.601 -7.322 44.045 1.00 89.06 198 GLU A C 1
ATOM 1518 O O . GLU A 1 198 ? -44.325 -7.869 44.874 1.00 89.06 198 GLU A O 1
ATOM 1523 N N . GLU A 1 199 ? -43.620 -7.663 42.756 1.00 90.38 199 GLU A N 1
ATOM 1524 C CA . GLU A 1 199 ? -44.518 -8.668 42.183 1.00 90.38 199 GLU A CA 1
ATOM 1525 C C . GLU A 1 199 ? -44.232 -10.071 42.732 1.00 90.38 199 GLU A C 1
ATOM 1527 O O . GLU A 1 199 ? -45.171 -10.792 43.062 1.00 90.38 199 GLU A O 1
ATOM 1532 N N . SER A 1 200 ? -42.958 -10.454 42.884 1.00 87.06 200 SER A N 1
ATOM 1533 C CA . SER A 1 200 ? -42.580 -11.753 43.464 1.00 87.06 200 SER A CA 1
ATOM 1534 C C . SER A 1 200 ? -43.039 -11.891 44.915 1.00 87.06 200 SER A C 1
ATOM 1536 O O . SER A 1 200 ? -43.592 -12.923 45.283 1.00 87.06 200 SER A O 1
ATOM 1538 N N . TRP A 1 201 ? -42.905 -10.827 45.711 1.00 85.56 201 TRP A N 1
ATOM 1539 C CA . TRP A 1 201 ? -43.403 -10.793 47.084 1.00 85.56 201 TRP A CA 1
ATOM 1540 C C . TRP A 1 201 ? -44.932 -10.877 47.150 1.00 85.56 201 TRP A C 1
ATOM 1542 O O . TRP A 1 201 ? -45.489 -11.557 48.009 1.00 85.56 201 TRP A O 1
ATOM 1552 N N . LEU A 1 202 ? -45.625 -10.210 46.224 1.00 84.50 202 LEU A N 1
ATOM 1553 C CA . LEU A 1 202 ? -47.085 -10.217 46.160 1.00 84.50 202 LEU A CA 1
ATOM 1554 C C . LEU A 1 202 ? -47.653 -11.569 45.683 1.00 84.50 202 LEU A C 1
ATOM 1556 O O . LEU A 1 202 ? -48.730 -11.967 46.124 1.00 84.50 202 LEU A O 1
ATOM 1560 N N . GLN A 1 203 ? -46.940 -12.277 44.799 1.00 81.94 203 GLN A N 1
ATOM 1561 C CA . GLN A 1 203 ? -47.336 -13.585 44.259 1.00 81.94 203 GLN A CA 1
ATOM 1562 C C . GLN A 1 203 ? -47.097 -14.751 45.226 1.00 81.94 203 GLN A C 1
ATOM 1564 O O . GLN A 1 203 ? -47.823 -15.741 45.155 1.00 81.94 203 GLN A O 1
ATOM 1569 N N . GLU A 1 204 ? -46.116 -14.652 46.128 1.00 76.75 204 GLU A N 1
ATOM 1570 C CA . GLU A 1 204 ? -45.744 -15.738 47.050 1.00 76.75 204 GLU A CA 1
ATOM 1571 C C . GLU A 1 204 ? -46.818 -16.031 48.121 1.00 76.75 204 GLU A C 1
ATOM 1573 O O . GLU A 1 204 ? -46.783 -17.083 48.750 1.00 76.75 204 GLU A O 1
ATOM 1578 N N . GLY A 1 205 ? -47.825 -15.155 48.266 1.00 67.56 205 GLY A N 1
ATOM 1579 C CA . GLY A 1 205 ? -49.128 -15.459 48.870 1.00 67.56 205 GLY A CA 1
ATOM 1580 C C . GLY A 1 205 ? -49.084 -16.240 50.191 1.00 67.56 205 GLY A C 1
ATOM 1581 O O . GLY A 1 205 ? -49.375 -17.434 50.218 1.00 67.56 205 GLY A O 1
ATOM 1582 N N . GLY A 1 206 ? -48.797 -15.566 51.309 1.00 68.50 206 GLY A N 1
ATOM 1583 C CA . GLY A 1 206 ? -48.773 -16.186 52.639 1.00 68.50 206 GLY A CA 1
ATOM 1584 C C . GLY A 1 206 ? -48.452 -15.205 53.772 1.00 68.50 206 GLY A C 1
ATOM 1585 O O . GLY A 1 206 ? -48.181 -14.029 53.537 1.00 68.50 206 GLY A O 1
ATOM 1586 N N . VAL A 1 207 ? -48.491 -15.682 55.022 1.00 67.56 207 VAL A N 1
ATOM 1587 C CA . VAL A 1 207 ? -48.015 -14.914 56.188 1.00 67.56 207 VAL A CA 1
ATOM 1588 C C . VAL A 1 207 ? -46.494 -15.053 56.254 1.00 67.56 207 VAL A C 1
ATOM 1590 O O . VAL A 1 207 ? -45.989 -16.059 56.746 1.00 67.56 207 VAL A O 1
ATOM 1593 N N . ALA A 1 208 ? -45.772 -14.061 55.734 1.00 73.88 208 ALA A N 1
ATOM 15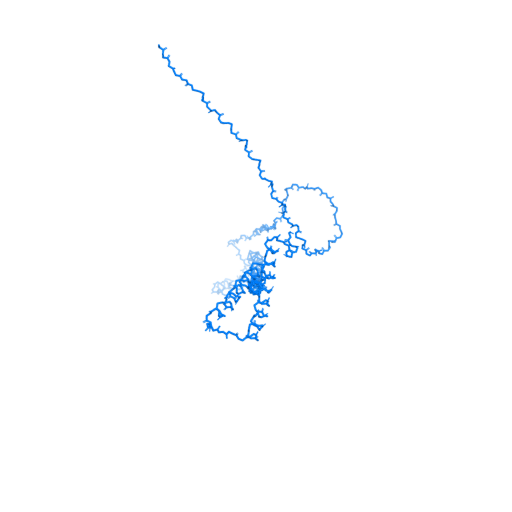94 C CA . ALA A 1 208 ? -44.315 -14.015 55.819 1.00 73.88 208 ALA A CA 1
ATOM 1595 C C . ALA A 1 208 ? -43.845 -13.806 57.266 1.00 73.88 208 ALA A C 1
ATOM 1597 O O . ALA A 1 208 ? -44.470 -13.085 58.051 1.00 73.88 208 ALA A O 1
ATOM 1598 N N . THR A 1 209 ? -42.716 -14.412 57.623 1.00 79.88 209 THR A N 1
ATOM 1599 C CA . THR A 1 209 ? -42.085 -14.190 58.927 1.00 79.88 209 THR A CA 1
ATOM 1600 C C . THR A 1 209 ? -41.490 -12.779 59.004 1.00 79.88 209 THR A C 1
ATOM 1602 O O . THR A 1 209 ? -41.031 -12.220 58.008 1.00 79.88 209 THR A O 1
ATOM 1605 N N . GLU A 1 210 ? -41.438 -12.186 60.202 1.00 80.75 210 GLU A N 1
ATOM 1606 C CA . GLU A 1 210 ? -40.883 -10.833 60.410 1.00 80.75 210 GLU A CA 1
ATOM 1607 C C . GLU A 1 210 ? -39.446 -10.694 59.866 1.00 80.75 210 GLU A C 1
ATOM 1609 O O . GLU A 1 210 ? -39.040 -9.645 59.361 1.00 80.75 210 GLU A O 1
ATOM 1614 N N . ARG A 1 211 ? -38.685 -11.793 59.899 1.00 83.12 211 ARG A N 1
ATOM 1615 C CA . ARG A 1 211 ? -37.335 -11.863 59.343 1.00 83.12 211 ARG A CA 1
ATOM 1616 C C . ARG A 1 211 ? -37.319 -11.746 57.815 1.00 83.12 211 ARG A C 1
ATOM 1618 O O . ARG A 1 211 ? -36.500 -10.992 57.292 1.00 83.12 211 ARG A O 1
ATOM 1625 N N . GLU A 1 212 ? -38.207 -12.448 57.117 1.00 84.12 212 GLU A N 1
ATOM 1626 C CA . GLU A 1 212 ? -38.332 -12.396 55.651 1.00 84.12 212 GLU A CA 1
ATOM 1627 C C . GLU A 1 212 ? -38.773 -11.006 55.188 1.00 84.12 212 GLU A C 1
ATOM 1629 O O . GLU A 1 212 ? -38.177 -10.447 54.268 1.00 84.12 212 GLU A O 1
ATOM 1634 N N . VAL A 1 213 ? -39.722 -10.391 55.902 1.00 85.69 213 VAL A N 1
ATOM 1635 C CA . VAL A 1 213 ? -40.142 -9.001 55.664 1.00 85.69 213 VAL A CA 1
ATOM 1636 C C . VAL A 1 213 ? -38.951 -8.052 55.816 1.00 85.69 213 VAL A C 1
ATOM 1638 O O . VAL A 1 213 ? -38.686 -7.221 54.946 1.00 85.69 213 VAL A O 1
ATOM 1641 N N . GLY A 1 214 ? -38.179 -8.188 56.898 1.00 87.69 214 GLY A N 1
ATOM 1642 C CA . GLY A 1 214 ? -37.009 -7.346 57.146 1.00 87.69 214 GLY A CA 1
ATOM 1643 C C . GLY A 1 214 ? -35.880 -7.529 56.122 1.00 87.69 214 GLY A C 1
ATOM 1644 O O . GLY A 1 214 ? -35.130 -6.586 55.856 1.00 87.69 214 GLY A O 1
ATOM 1645 N N . GLU A 1 215 ? -35.716 -8.724 55.555 1.00 87.69 215 GLU A N 1
ATOM 1646 C CA . GLU A 1 215 ? -34.755 -9.009 54.481 1.00 87.69 215 GLU A CA 1
ATOM 1647 C C . GLU A 1 215 ? -35.237 -8.473 53.123 1.00 87.69 215 GLU A C 1
ATOM 1649 O O . GLU A 1 215 ? -34.445 -7.865 52.395 1.00 87.69 215 GLU A O 1
ATOM 1654 N N . TRP A 1 216 ? -36.532 -8.598 52.822 1.00 89.44 216 TRP A N 1
ATOM 1655 C CA . TRP A 1 216 ? -37.154 -8.039 51.621 1.00 89.44 216 TRP A CA 1
ATOM 1656 C C . TRP A 1 216 ? -37.098 -6.509 51.606 1.00 89.44 216 TRP A C 1
ATOM 1658 O O . TRP A 1 216 ? -36.578 -5.937 50.650 1.00 89.44 216 TRP A O 1
ATOM 1668 N N . VAL A 1 217 ? -37.499 -5.832 52.692 1.00 90.25 217 VAL A N 1
ATOM 1669 C CA . VAL A 1 217 ? -37.442 -4.357 52.788 1.00 90.25 217 VAL A CA 1
ATOM 1670 C C . VAL A 1 217 ? -36.017 -3.847 52.576 1.00 90.25 217 VAL A C 1
ATOM 1672 O O . VAL A 1 217 ? -35.802 -2.840 51.898 1.00 90.25 217 VAL A O 1
ATOM 1675 N N . ARG A 1 218 ? -35.014 -4.547 53.125 1.00 92.00 218 ARG A N 1
ATOM 1676 C CA . ARG A 1 218 ? -33.603 -4.202 52.902 1.00 92.00 218 ARG A CA 1
ATOM 1677 C C . ARG A 1 218 ? -33.204 -4.348 51.436 1.00 92.00 218 ARG A C 1
ATOM 1679 O O . ARG A 1 218 ? -32.482 -3.491 50.932 1.00 92.00 218 ARG A O 1
ATOM 1686 N N . ARG A 1 219 ? -33.668 -5.400 50.757 1.00 89.94 219 ARG A N 1
ATOM 1687 C CA . ARG A 1 219 ? -33.396 -5.640 49.334 1.00 89.94 219 ARG A CA 1
ATOM 1688 C C . ARG A 1 219 ? -34.078 -4.596 48.450 1.00 89.94 219 ARG A C 1
ATOM 1690 O O . ARG A 1 219 ? -33.396 -3.968 47.651 1.00 89.94 219 ARG A O 1
ATOM 1697 N N . VAL A 1 220 ? -35.368 -4.338 48.657 1.00 91.81 220 VAL A N 1
ATOM 1698 C CA . VAL A 1 220 ? -36.131 -3.337 47.896 1.00 91.81 220 VAL A CA 1
ATOM 1699 C C . VAL A 1 220 ? -35.553 -1.943 48.087 1.00 91.81 220 VAL A C 1
ATOM 1701 O O . VAL A 1 220 ? -35.277 -1.265 47.106 1.00 91.81 220 VAL A O 1
ATOM 1704 N N . ARG A 1 221 ? -35.260 -1.524 49.326 1.00 93.31 221 ARG A N 1
ATOM 1705 C CA . ARG A 1 221 ? -34.644 -0.210 49.575 1.00 93.31 221 ARG A CA 1
ATOM 1706 C C . ARG A 1 221 ? -33.283 -0.072 48.891 1.00 93.31 221 ARG A C 1
ATOM 1708 O O . ARG A 1 221 ? -32.949 1.013 48.421 1.00 93.31 221 ARG A O 1
ATOM 1715 N N . LYS A 1 222 ? -32.489 -1.145 48.852 1.00 93.19 222 LYS A N 1
ATOM 1716 C CA . LYS A 1 222 ? -31.188 -1.142 48.178 1.00 93.19 222 LYS A CA 1
ATOM 1717 C C . LYS A 1 222 ? -31.351 -0.959 46.668 1.00 93.19 222 LYS A C 1
ATOM 1719 O O . LYS A 1 222 ? -30.696 -0.085 46.110 1.00 93.19 222 LYS A O 1
ATOM 1724 N N . GLU A 1 223 ? -32.219 -1.741 46.029 1.00 91.94 223 GLU A N 1
ATOM 1725 C CA . GLU A 1 223 ? -32.430 -1.667 44.576 1.00 91.94 223 GLU A CA 1
ATOM 1726 C C . GLU A 1 223 ? -33.131 -0.361 44.158 1.00 91.94 223 GLU A C 1
ATOM 1728 O O . GLU A 1 223 ? -32.677 0.294 43.223 1.00 91.94 223 GLU A O 1
ATOM 1733 N N . ALA A 1 224 ? -34.124 0.107 44.922 1.00 90.75 224 ALA A N 1
ATOM 1734 C CA . ALA A 1 224 ? -34.782 1.401 44.706 1.00 90.75 224 ALA A CA 1
ATOM 1735 C C . ALA A 1 224 ? -33.819 2.591 44.888 1.00 90.75 224 ALA A C 1
ATOM 1737 O O . ALA A 1 224 ? -33.907 3.597 44.185 1.00 90.75 224 ALA A O 1
ATOM 1738 N N . GLY A 1 225 ? -32.848 2.482 45.802 1.00 92.44 225 GLY A N 1
ATOM 1739 C CA . GLY A 1 225 ? -31.780 3.475 45.933 1.00 92.44 225 GLY A CA 1
ATOM 1740 C C . GLY A 1 225 ? -30.884 3.548 44.691 1.00 92.44 225 GLY A C 1
ATOM 1741 O O . GLY A 1 225 ? -30.489 4.637 44.276 1.00 92.44 225 GLY A O 1
ATOM 1742 N N . VAL A 1 226 ? -30.584 2.402 44.067 1.00 92.12 226 VAL A N 1
ATOM 1743 C CA . VAL A 1 226 ? -29.801 2.337 42.820 1.00 92.12 226 VAL A CA 1
ATOM 1744 C C . VAL A 1 226 ? -30.605 2.874 41.633 1.00 92.12 226 VAL A C 1
ATOM 1746 O O . VAL A 1 226 ? -30.048 3.609 40.818 1.00 92.12 226 VAL A O 1
ATOM 1749 N N . GLU A 1 227 ? -31.897 2.552 41.547 1.00 92.81 227 GLU A N 1
ATOM 1750 C CA . GLU A 1 227 ? -32.825 3.094 40.545 1.00 92.81 227 GLU A CA 1
ATOM 1751 C C . GLU A 1 227 ? -32.867 4.628 40.600 1.00 92.81 227 GLU A C 1
ATOM 1753 O O . GLU A 1 227 ? -32.640 5.289 39.585 1.00 92.81 227 GLU A O 1
ATOM 1758 N N . PHE A 1 228 ? -33.061 5.196 41.796 1.00 93.19 228 PHE A N 1
ATOM 1759 C CA . PHE A 1 228 ? -33.105 6.643 42.002 1.00 93.19 228 PHE A CA 1
ATOM 1760 C C . PHE A 1 228 ? -31.824 7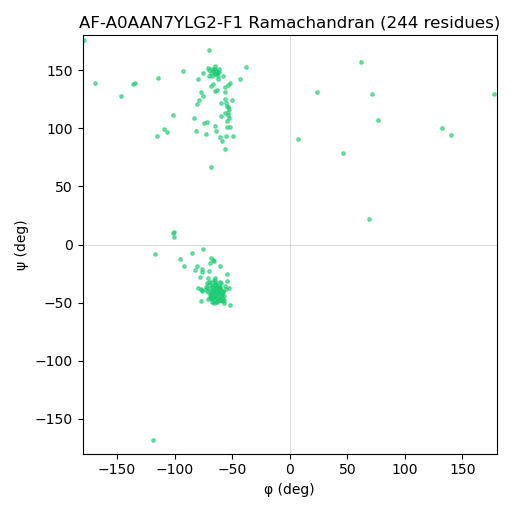.336 41.516 1.00 93.19 228 PHE A C 1
ATOM 1762 O O . PHE A 1 228 ? -31.896 8.296 40.752 1.00 93.19 228 PHE A O 1
ATOM 1769 N N . LEU A 1 229 ? -30.647 6.818 41.888 1.00 92.44 229 LEU A N 1
ATOM 1770 C CA . LEU A 1 229 ? -29.363 7.397 41.476 1.00 92.44 229 LEU A CA 1
ATOM 1771 C C . LEU A 1 229 ? -29.151 7.351 39.957 1.00 92.44 229 LEU A C 1
ATOM 1773 O O . LEU A 1 229 ? -28.572 8.277 39.387 1.00 92.44 229 LEU A O 1
ATOM 1777 N N . ARG A 1 230 ? -29.603 6.286 39.282 1.00 92.50 230 ARG A N 1
ATOM 1778 C CA . ARG A 1 230 ? -29.484 6.179 37.820 1.00 92.50 230 ARG A CA 1
ATOM 1779 C C . ARG A 1 230 ? -30.457 7.103 37.097 1.00 92.50 230 ARG A C 1
ATOM 1781 O O . ARG A 1 230 ? -30.051 7.719 36.115 1.00 92.50 230 ARG A O 1
ATOM 1788 N N . ARG A 1 231 ? -31.688 7.244 37.598 1.00 92.62 231 ARG A N 1
ATOM 1789 C CA . ARG A 1 231 ? -32.681 8.194 37.072 1.00 92.62 231 ARG A CA 1
ATOM 1790 C C . ARG A 1 231 ? -32.188 9.633 37.204 1.00 92.62 231 ARG A C 1
ATOM 1792 O O . ARG A 1 231 ? -32.155 10.364 36.223 1.00 92.62 231 ARG A O 1
ATOM 1799 N N . GLU A 1 232 ? -31.689 10.001 38.378 1.00 91.44 232 GLU A N 1
ATOM 1800 C CA . GLU A 1 232 ? -31.123 11.329 38.629 1.00 91.44 232 GLU A CA 1
ATOM 1801 C C . GLU A 1 232 ? -29.858 11.582 37.780 1.00 91.44 232 GLU A C 1
ATOM 1803 O O . GLU A 1 232 ? -29.600 12.694 37.318 1.00 91.44 232 GLU A O 1
ATOM 1808 N N . GLY A 1 233 ? -29.053 10.540 37.543 1.00 89.94 233 GLY A N 1
ATOM 1809 C CA . GLY A 1 233 ? -27.923 10.586 36.614 1.00 89.94 233 GLY A CA 1
ATOM 1810 C 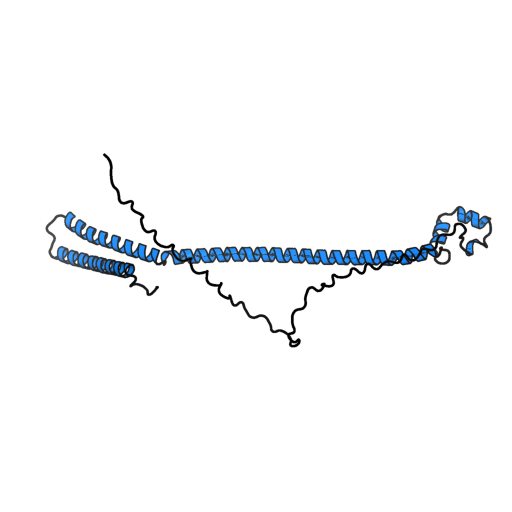C . GLY A 1 233 ? -28.345 10.841 35.163 1.00 89.94 233 GLY A C 1
ATOM 1811 O O . GLY A 1 233 ? -27.681 11.614 34.473 1.00 89.94 233 GLY A O 1
ATOM 1812 N N . LEU A 1 234 ? -29.452 10.237 34.721 1.00 91.62 234 LEU A N 1
ATOM 1813 C CA . LEU A 1 234 ? -30.027 10.426 33.387 1.00 91.62 234 LEU A CA 1
ATOM 1814 C C . LEU A 1 234 ? -30.599 11.840 33.216 1.00 91.62 234 LEU A C 1
ATOM 1816 O O . LEU A 1 234 ? -30.254 12.516 32.255 1.00 91.62 234 LEU A O 1
ATOM 1820 N N . GLU A 1 235 ? -31.366 12.336 34.188 1.00 90.75 235 GLU A N 1
ATOM 1821 C CA . GLU A 1 235 ? -31.908 13.704 34.175 1.00 90.75 235 GLU A CA 1
ATOM 1822 C C . GLU A 1 235 ? -30.788 14.753 34.117 1.00 90.75 235 GLU A C 1
ATOM 1824 O O . GLU A 1 235 ? -30.829 15.702 33.334 1.00 90.75 235 GLU A O 1
ATOM 1829 N N . ARG A 1 236 ? -29.708 14.557 34.884 1.00 89.56 236 ARG A N 1
ATOM 1830 C CA . ARG A 1 236 ? -28.525 15.427 34.794 1.00 89.56 236 ARG A CA 1
ATOM 1831 C C . ARG A 1 236 ? -27.839 15.359 33.432 1.00 89.56 236 ARG A C 1
ATOM 1833 O O . ARG A 1 236 ? -27.247 16.360 33.020 1.00 89.56 236 ARG A O 1
ATOM 1840 N N . TRP A 1 237 ? -27.863 14.203 32.773 1.00 89.44 237 TRP A N 1
ATOM 1841 C CA . TRP A 1 237 ? -27.327 14.036 31.425 1.00 89.44 237 TRP A CA 1
ATOM 1842 C C . TRP A 1 237 ? -28.181 14.791 30.401 1.00 89.44 237 TRP A C 1
ATOM 1844 O O . TRP A 1 237 ? -27.623 15.538 29.600 1.00 89.44 237 TRP A O 1
ATOM 1854 N N . ASP A 1 238 ? -29.510 14.671 30.476 1.00 88.69 238 ASP A N 1
ATOM 1855 C CA . ASP A 1 238 ? -30.467 15.376 29.606 1.00 88.69 238 ASP A CA 1
ATOM 1856 C C . ASP A 1 238 ? -30.369 16.904 29.760 1.00 88.69 238 ASP A C 1
ATOM 1858 O O . ASP A 1 238 ? -30.456 17.654 28.788 1.00 88.69 238 ASP A O 1
ATOM 1862 N N . GLU A 1 239 ? -30.097 17.379 30.976 1.00 89.69 239 GLU A N 1
ATOM 1863 C CA . GLU A 1 239 ? 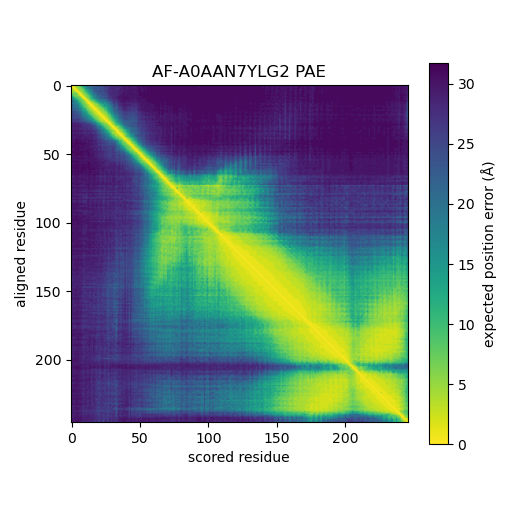-29.842 18.795 31.258 1.00 89.69 239 GLU A CA 1
ATOM 1864 C C . GLU A 1 239 ? -28.442 19.279 30.819 1.00 89.69 239 GLU A C 1
ATOM 1866 O O . GLU A 1 239 ? -28.117 20.463 30.950 1.00 89.69 239 GLU A O 1
ATOM 1871 N N . GLY A 1 240 ? -27.583 18.386 30.313 1.00 80.31 240 GLY A N 1
ATOM 1872 C CA . GLY A 1 240 ? -26.217 18.707 29.890 1.00 80.31 240 GLY A CA 1
ATOM 1873 C C . GLY A 1 240 ? -25.275 19.061 31.046 1.00 80.31 240 GLY A C 1
ATOM 1874 O O . GLY A 1 240 ? -24.268 19.737 30.841 1.00 80.31 240 GLY A O 1
ATOM 1875 N N . ARG A 1 241 ? -25.596 18.636 32.277 1.00 78.19 241 ARG A N 1
ATOM 1876 C CA . ARG A 1 241 ? -24.749 18.830 33.471 1.00 78.19 241 ARG A CA 1
ATOM 1877 C C . ARG A 1 241 ? -23.681 17.747 33.628 1.00 78.19 241 ARG A C 1
ATOM 1879 O O . ARG A 1 241 ? -22.822 17.859 34.501 1.00 78.19 241 ARG A O 1
ATOM 1886 N N . VAL A 1 242 ? -23.722 16.703 32.802 1.00 68.62 242 VAL A N 1
ATOM 1887 C CA . VAL A 1 242 ? -22.752 15.603 32.808 1.00 68.62 242 VAL A CA 1
ATOM 1888 C C . VAL A 1 242 ? -21.756 15.806 31.669 1.00 68.62 242 VAL A C 1
ATOM 1890 O O . VAL A 1 242 ? -22.113 15.683 30.505 1.00 68.62 242 VAL A O 1
ATOM 1893 N N . GLY A 1 243 ? -20.501 16.105 32.021 1.00 63.34 243 GLY A N 1
ATOM 1894 C CA . GLY A 1 243 ? -19.405 16.311 31.068 1.00 63.34 243 GLY A CA 1
ATOM 1895 C C . GLY A 1 243 ? -19.480 17.673 30.378 1.00 63.34 243 GLY A C 1
ATOM 1896 O O . GLY A 1 243 ? -20.316 17.895 29.514 1.00 63.34 243 GLY A O 1
ATOM 1897 N N . GLY A 1 244 ? -18.587 18.593 30.753 1.00 57.50 244 GLY A N 1
ATOM 1898 C CA . GLY A 1 244 ? -18.527 19.964 30.234 1.00 57.50 244 GLY A CA 1
ATOM 1899 C C . GLY A 1 244 ? -18.102 20.068 28.767 1.00 57.50 244 GLY A C 1
ATOM 1900 O O . GLY A 1 244 ? -17.035 20.598 28.480 1.00 57.50 244 GLY A O 1
ATOM 1901 N N . TRP A 1 245 ? -18.933 19.582 27.851 1.00 53.97 245 TRP A N 1
ATOM 1902 C CA . TRP A 1 245 ? -18.800 19.783 26.414 1.00 53.97 245 TRP A CA 1
ATOM 1903 C C . TRP A 1 245 ? -19.994 20.610 25.933 1.00 53.97 245 TRP A C 1
ATOM 1905 O O . TRP A 1 245 ? -21.074 20.089 25.657 1.00 53.97 245 TRP A O 1
ATOM 1915 N N . ARG A 1 246 ? -19.780 21.925 25.889 1.00 50.09 246 ARG A N 1
ATOM 1916 C CA . ARG A 1 246 ? -20.460 22.849 24.980 1.00 50.09 246 ARG A CA 1
ATOM 1917 C C . ARG A 1 246 ? -19.437 23.352 23.976 1.00 50.09 246 ARG A C 1
ATOM 1919 O O . ARG A 1 246 ? -18.267 23.505 24.392 1.00 50.09 246 ARG A O 1
#

Organism: NCBI:txid1508187

Secondary structure (DSSP, 8-state):
----------PPPPPPPPPPPPPPPPP---PPPPPPPPS---------------------------PPP--TT---HHHHT--HHHHHHHHH-HHHHHHHHHSTTTS-HHHHHHHHHHHHHHHHHHHHHHHHHHHHHHHHHHHHHHHHHHHHHHHHHHHHHHHHHHHHHHHHTTSHHHHHHHHHHHHHHHHHHHHHHHHHHHHS-S---HHHHHHHHHHHHHHHHHHHHHHHHHHHHHTT-SS---

Foldseek 3Di:
DDDDDDDDDDDDDDDDDDDDDDDDDDDPDDDDDDDDDDDDDDDDDDDDDDDDPDPPPPPVVPPPPPLPDDDPPDFFPVVVPDDPVVVVVCVVDVVNVVVQCPDPNNHDVSVVSVCVSVVVVVVVVVVVVVVVVVVVVVVVVVVVVVVVVVVVVVVVVVVVVVVVVVVCVVCVCVPPVNVLVVLVVVLVVLVVVLVVLVVVVVVVDDDDDPVVVVVSVVVSVVSVVVSVVSVVVSVCVVVVVPDPDD